Protein AF-A0A9R1KGF8-F1 (afdb_monomer_lite)

Radius of gyration: 25.56 Å; chains: 1; bounding box: 82×41×77 Å

pLDDT: mean 75.05, std 18.61, range [30.8, 96.0]

Sequence (287 aa):
MYGGWLAGCSNLFLKFSSLHIRTTLLCRLAGPAAFRPRVNATSVYSSLVENGRPVLQGLLAVDIIAKEVLGWVQLMPIYAAELVEYVRTFLERTHERCRASYMEAVLEKQSYILLSRSDVESLMCLDPANASLQNSFGQLDNDIPDAGIEVEIELSDLLLDMCPIKQENLIHDDQKLILLASLSDSLEYLADSVERLGESFISPSTISENKSDIHQSHHTRTTSAIPKSLASLANEYRRLATDCVRVLRLEMQLETIYHMQEMTKREYVEDQDAEDPDDFIISLTTQ

Secondary structure (DSSP, 8-state):
--HHHHHHHHHHHHHHHHHHHHHHHHHHHSSGGGGSBSS-TTSPP-SSGGGT---BHHHHHHHHHHHHHHHHHHH-GGGHHHHHHHHHHHHHHHHHHHHHHHHHHHTT-HHHHHHT-HHHHHHHHHSHHHHHHH-SSS------HHHHHHHHHHHHHHHHTT-PPPGGGS---HHHHHHHHHHHHHHHHHHHHHHHHHHHHH-------------------STTHHHHHHHHHHHHHHHHHHHHHHHHHHHHHHHHHHHHHHHHTS-----TT--S--HHHHHHH--

Structure (mmCIF, N/CA/C/O backbone):
data_AF-A0A9R1KGF8-F1
#
_entry.id   AF-A0A9R1KGF8-F1
#
loop_
_atom_site.group_PDB
_atom_site.id
_atom_site.type_symbol
_atom_site.label_atom_id
_atom_site.label_alt_id
_atom_site.label_comp_id
_atom_site.label_asym_id
_atom_site.label_entity_id
_atom_site.label_seq_id
_atom_site.pdbx_PDB_ins_code
_atom_site.Cartn_x
_atom_site.Cartn_y
_atom_site.Cartn_z
_atom_site.occupancy
_atom_site.B_iso_or_equiv
_atom_site.auth_seq_id
_atom_site.auth_comp_id
_atom_site.auth_asym_id
_atom_site.auth_atom_id
_atom_site.pdbx_PDB_model_num
ATOM 1 N N . MET A 1 1 ? 27.277 15.230 -46.176 1.00 40.81 1 MET A N 1
ATOM 2 C CA . MET A 1 1 ? 26.247 16.175 -45.679 1.00 40.81 1 MET A CA 1
ATOM 3 C C . MET A 1 1 ? 24.922 15.526 -45.238 1.00 40.81 1 MET A C 1
ATOM 5 O O . MET A 1 1 ? 24.080 16.250 -44.735 1.00 40.81 1 MET A O 1
ATOM 9 N N . TYR A 1 2 ? 24.739 14.196 -45.312 1.00 35.22 2 TYR A N 1
ATOM 10 C CA . TYR A 1 2 ? 23.487 13.527 -44.894 1.00 35.22 2 TYR A CA 1
ATOM 11 C C . TYR A 1 2 ? 23.481 12.955 -43.456 1.00 35.22 2 TYR A C 1
ATOM 13 O O . TYR A 1 2 ? 22.416 12.681 -42.916 1.00 35.22 2 TYR A O 1
ATOM 21 N N . GLY A 1 3 ? 24.639 12.829 -42.791 1.00 34.88 3 GLY A N 1
ATOM 22 C CA . GLY A 1 3 ? 24.724 12.268 -41.429 1.00 34.88 3 GLY A CA 1
ATOM 23 C C . GLY A 1 3 ? 24.217 13.186 -40.305 1.00 34.88 3 GLY A C 1
ATOM 24 O O . GLY A 1 3 ? 23.760 12.700 -39.278 1.00 34.88 3 GLY A O 1
ATOM 25 N N . GLY A 1 4 ? 24.238 14.511 -40.505 1.00 40.31 4 GLY A N 1
ATOM 26 C CA . GLY A 1 4 ? 23.763 15.479 -39.503 1.00 40.31 4 GLY A CA 1
ATOM 27 C C . GLY A 1 4 ? 22.237 15.598 -39.423 1.00 40.31 4 GLY A C 1
ATOM 28 O O . GLY A 1 4 ? 21.698 15.898 -38.363 1.00 40.31 4 GLY A O 1
ATOM 29 N N . TRP A 1 5 ? 21.532 15.310 -40.521 1.00 37.38 5 TRP A N 1
ATOM 30 C CA . TRP A 1 5 ? 20.069 15.379 -40.581 1.00 37.38 5 TRP A CA 1
ATOM 31 C C . TRP A 1 5 ? 19.401 14.161 -39.937 1.00 37.38 5 TRP A C 1
ATOM 33 O O . TRP A 1 5 ? 18.441 14.326 -39.195 1.00 37.38 5 TRP A O 1
ATOM 43 N N . LEU A 1 6 ? 19.958 12.958 -40.117 1.00 45.50 6 LEU A N 1
ATOM 44 C CA . LEU A 1 6 ? 19.492 11.748 -39.426 1.00 45.50 6 LEU A CA 1
ATOM 45 C C . LEU A 1 6 ? 19.685 11.847 -37.905 1.00 45.50 6 LEU A C 1
ATOM 47 O O . LEU A 1 6 ? 18.752 11.575 -37.158 1.00 45.50 6 LEU A O 1
ATOM 51 N N . ALA A 1 7 ? 20.840 12.334 -37.440 1.00 49.38 7 ALA A N 1
ATOM 52 C CA . ALA A 1 7 ? 21.074 12.577 -36.013 1.00 49.38 7 ALA A CA 1
ATOM 53 C C . ALA A 1 7 ? 20.162 13.683 -35.437 1.00 49.38 7 ALA A C 1
ATOM 55 O O . ALA A 1 7 ? 19.737 13.604 -34.283 1.00 49.38 7 ALA A O 1
ATOM 56 N N . GLY A 1 8 ? 19.833 14.701 -36.242 1.00 47.44 8 GLY A N 1
ATOM 57 C CA . GLY A 1 8 ? 18.874 15.751 -35.890 1.00 47.44 8 GLY A CA 1
ATOM 58 C C . GLY A 1 8 ? 17.437 15.234 -35.775 1.00 47.44 8 GLY A C 1
ATOM 59 O O . GLY A 1 8 ? 16.756 15.555 -34.805 1.00 47.44 8 GLY A O 1
ATOM 60 N N . CYS A 1 9 ? 16.998 14.383 -36.705 1.00 47.50 9 CYS A N 1
ATOM 61 C CA . CYS A 1 9 ? 15.677 13.751 -36.681 1.00 47.50 9 CYS A CA 1
ATOM 62 C C . CYS A 1 9 ? 15.528 12.749 -35.528 1.00 47.50 9 CYS A C 1
ATOM 64 O O . CYS A 1 9 ? 14.492 12.758 -34.867 1.00 47.50 9 CYS A O 1
ATOM 66 N N . SER A 1 10 ? 16.561 11.961 -35.214 1.00 54.38 10 SER A N 1
ATOM 67 C CA . SER A 1 10 ? 16.562 11.074 -34.041 1.00 54.38 10 SER A CA 1
ATOM 68 C C . SER A 1 10 ? 16.478 11.857 -32.729 1.00 54.38 10 SER A C 1
ATOM 70 O O . SER A 1 10 ? 15.697 11.502 -31.851 1.00 54.38 10 SER A O 1
ATOM 72 N N . ASN A 1 11 ? 17.203 12.976 -32.612 1.00 55.09 11 ASN A N 1
ATOM 73 C CA . ASN A 1 11 ? 17.111 13.872 -31.453 1.00 55.09 11 ASN A CA 1
ATOM 74 C C . ASN A 1 11 ? 15.743 14.557 -31.329 1.00 55.09 11 ASN A C 1
ATOM 76 O O . ASN A 1 11 ? 15.258 14.774 -30.218 1.00 55.09 11 ASN A O 1
ATOM 80 N N . LEU A 1 12 ? 15.117 14.918 -32.453 1.00 50.28 12 LEU A N 1
ATOM 81 C CA . LEU A 1 12 ? 13.784 15.515 -32.461 1.00 50.28 12 LEU A CA 1
ATOM 82 C C . LEU A 1 12 ? 12.714 14.485 -32.081 1.00 50.28 12 LEU A C 1
ATOM 84 O O . LEU A 1 12 ? 11.818 14.818 -31.315 1.00 50.28 12 LEU A O 1
ATOM 88 N N . PHE A 1 13 ? 12.848 13.240 -32.551 1.00 59.72 13 PHE A N 1
ATOM 89 C CA . PHE A 1 13 ? 11.968 12.124 -32.205 1.00 59.72 13 PHE A CA 1
ATOM 90 C C . PHE A 1 13 ? 12.101 11.740 -30.728 1.00 59.72 13 PHE A C 1
ATOM 92 O O . PHE A 1 13 ? 11.097 11.666 -30.036 1.00 59.72 13 PHE A O 1
ATOM 99 N N . LEU A 1 14 ? 13.319 11.619 -30.192 1.00 59.44 14 LEU A N 1
ATOM 100 C CA . LEU A 1 14 ? 13.550 11.390 -28.758 1.00 59.44 14 LEU A CA 1
ATOM 101 C C . LEU A 1 14 ? 13.018 12.533 -27.885 1.00 59.44 14 LEU A C 1
ATOM 103 O O . LEU A 1 14 ? 12.434 12.269 -26.838 1.00 59.44 14 LEU A O 1
ATOM 107 N N . LYS A 1 15 ? 13.145 13.798 -28.309 1.00 55.62 15 LYS A N 1
ATOM 108 C CA . LYS A 1 15 ? 12.557 14.943 -27.588 1.00 55.62 15 LYS A CA 1
ATOM 109 C C . LYS A 1 15 ? 11.032 14.980 -27.671 1.00 55.62 15 LYS A C 1
ATOM 111 O O . LYS A 1 15 ? 10.398 15.272 -26.661 1.00 55.62 15 LYS A O 1
ATOM 116 N N . PHE A 1 16 ? 10.442 14.676 -28.828 1.00 52.53 16 PHE A N 1
ATOM 117 C CA . PHE A 1 16 ? 8.986 14.602 -28.990 1.00 52.53 16 PHE A CA 1
ATOM 118 C C . PHE A 1 16 ? 8.391 13.427 -28.220 1.00 52.53 16 PHE A C 1
ATOM 120 O O . PHE A 1 16 ? 7.397 13.612 -27.527 1.00 52.53 16 PHE A O 1
ATOM 127 N N . SER A 1 17 ? 9.029 12.260 -28.263 1.00 57.91 17 SER A N 1
ATOM 128 C CA . SER A 1 17 ? 8.650 11.093 -27.471 1.00 57.91 17 SER A CA 1
ATOM 129 C C . SER A 1 17 ? 8.849 11.364 -25.982 1.00 57.91 17 SER A C 1
ATOM 131 O O . SER A 1 17 ? 7.921 11.164 -25.217 1.00 57.91 17 SER A O 1
ATOM 133 N N . SER A 1 18 ? 9.976 11.937 -25.548 1.00 54.84 18 SER A N 1
ATOM 134 C CA . SER A 1 18 ? 10.199 12.335 -24.146 1.00 54.84 18 SER A CA 1
ATOM 135 C C . SER A 1 18 ? 9.142 13.321 -23.643 1.00 54.84 18 SER A C 1
ATOM 137 O O . SER A 1 18 ? 8.643 13.172 -22.529 1.00 54.84 18 SER A O 1
ATOM 139 N N . LEU A 1 19 ? 8.760 14.308 -24.458 1.00 46.72 19 LEU A N 1
ATOM 140 C CA . LEU A 1 19 ? 7.709 15.264 -24.119 1.00 46.72 19 LEU A CA 1
ATOM 141 C C . LEU A 1 19 ? 6.331 14.593 -24.104 1.00 46.72 19 LEU A C 1
ATOM 143 O O . LEU A 1 19 ? 5.606 14.756 -23.136 1.00 46.72 19 LEU A O 1
ATOM 147 N N . HIS A 1 20 ? 5.990 13.783 -25.106 1.00 54.31 20 HIS A N 1
ATOM 148 C CA . HIS A 1 20 ? 4.706 13.082 -25.188 1.00 54.31 20 HIS A CA 1
ATOM 149 C C . HIS A 1 20 ? 4.530 12.054 -24.063 1.00 54.31 20 HIS A C 1
ATOM 151 O O . HIS A 1 20 ? 3.465 11.984 -23.455 1.00 54.31 20 HIS A O 1
ATOM 157 N N . ILE A 1 21 ? 5.587 11.321 -23.721 1.00 56.88 21 ILE A N 1
ATOM 158 C CA . ILE A 1 21 ? 5.643 10.386 -22.595 1.00 56.88 21 ILE A CA 1
ATOM 159 C C . ILE A 1 21 ? 5.504 11.177 -21.287 1.00 56.88 21 ILE A C 1
ATOM 161 O O . ILE A 1 21 ? 4.604 10.887 -20.508 1.00 56.88 21 ILE A O 1
ATOM 165 N N . ARG A 1 22 ? 6.273 12.257 -21.072 1.00 56.53 22 ARG A N 1
ATOM 166 C CA . ARG A 1 22 ? 6.141 13.117 -19.874 1.00 56.53 22 ARG A CA 1
ATOM 167 C C . ARG A 1 22 ? 4.747 13.732 -19.735 1.00 56.53 22 ARG A C 1
ATOM 169 O O . ARG A 1 22 ? 4.216 13.735 -18.629 1.00 56.53 22 ARG A O 1
ATOM 176 N N . THR A 1 23 ? 4.145 14.232 -20.811 1.00 48.69 23 THR A N 1
ATOM 177 C CA . THR A 1 23 ? 2.822 14.875 -20.787 1.00 48.69 23 THR A CA 1
ATOM 178 C C . THR A 1 23 ? 1.706 13.852 -20.582 1.00 48.69 23 THR A C 1
ATOM 180 O O . THR A 1 23 ? 0.826 14.072 -19.757 1.00 48.69 23 THR A O 1
ATOM 183 N N . THR A 1 24 ? 1.772 12.692 -21.238 1.00 53.03 24 THR A N 1
ATOM 184 C CA . THR A 1 24 ? 0.757 11.633 -21.099 1.00 53.03 24 THR A CA 1
ATOM 185 C C . THR A 1 24 ? 0.832 10.951 -19.726 1.00 53.03 24 THR A C 1
ATOM 187 O O . THR A 1 24 ? -0.205 10.687 -19.119 1.00 53.03 24 THR A O 1
ATOM 190 N N . LEU A 1 25 ? 2.035 10.745 -19.175 1.00 53.06 25 LEU A N 1
ATOM 191 C CA . LEU A 1 25 ? 2.240 10.175 -17.835 1.00 53.06 25 LEU A CA 1
ATOM 192 C C . LEU A 1 25 ? 1.907 11.118 -16.690 1.00 53.06 25 LEU A C 1
ATOM 194 O O . LEU A 1 25 ? 1.296 10.698 -15.706 1.00 53.06 25 LEU A O 1
ATOM 198 N N . LEU A 1 26 ? 2.295 12.391 -16.791 1.00 52.97 26 LEU A N 1
ATOM 199 C CA . LEU A 1 26 ? 1.934 13.366 -15.770 1.00 52.97 26 LEU A CA 1
ATOM 200 C C . LEU A 1 26 ? 0.415 13.557 -15.736 1.00 52.97 26 LEU A C 1
ATOM 202 O O . LEU A 1 26 ? -0.128 13.611 -14.640 1.00 52.97 26 LEU A O 1
ATOM 206 N N . CYS A 1 27 ? -0.274 13.552 -16.883 1.00 49.75 27 CYS A N 1
ATOM 207 C CA . CYS A 1 27 ? -1.734 13.656 -16.937 1.00 49.75 27 CYS A CA 1
ATOM 208 C C . CYS A 1 27 ? -2.468 12.411 -16.408 1.00 49.75 27 CYS A C 1
ATOM 210 O O . CYS A 1 27 ? -3.523 12.566 -15.798 1.00 49.75 27 CYS A O 1
ATOM 212 N N . ARG A 1 28 ? -1.928 11.192 -16.580 1.00 51.84 28 ARG A N 1
ATOM 213 C CA . ARG A 1 28 ? -2.573 9.956 -16.081 1.00 51.84 28 ARG A CA 1
ATOM 214 C C . ARG A 1 28 ? -2.443 9.733 -14.576 1.00 51.84 28 ARG A C 1
ATOM 216 O O . ARG A 1 28 ? -3.267 9.024 -14.021 1.00 51.84 28 ARG A O 1
ATOM 223 N N . LEU A 1 29 ? -1.436 10.329 -13.939 1.00 55.31 29 LEU A N 1
ATOM 224 C CA . LEU A 1 29 ? -1.169 10.231 -12.497 1.00 55.31 29 LEU A CA 1
ATOM 225 C C . LEU A 1 29 ? -1.557 11.499 -11.709 1.00 55.31 29 LEU A C 1
ATOM 227 O O . LEU A 1 29 ? -1.469 11.493 -10.488 1.00 55.31 29 LEU A O 1
ATOM 231 N N . ALA A 1 30 ? -1.916 12.602 -12.377 1.00 57.91 30 ALA A N 1
ATOM 232 C CA . ALA A 1 30 ? -2.235 13.878 -11.718 1.00 57.91 30 ALA A CA 1
ATOM 233 C C . ALA A 1 30 ? -3.692 13.996 -11.243 1.00 57.91 30 ALA A C 1
ATOM 235 O O . ALA A 1 30 ? -4.013 14.929 -10.514 1.00 57.91 30 ALA A O 1
ATOM 236 N N . GLY A 1 31 ? -4.579 13.100 -11.680 1.00 62.56 31 GLY A N 1
ATOM 237 C CA . GLY A 1 31 ? -5.993 13.136 -11.313 1.00 62.56 31 GLY A CA 1
ATOM 238 C C . GLY A 1 31 ? -6.350 12.111 -10.231 1.00 62.56 31 GLY A C 1
ATOM 239 O O . GLY A 1 31 ? -5.748 11.037 -10.211 1.00 62.56 31 GLY A O 1
ATOM 240 N N . PRO A 1 32 ? -7.406 12.351 -9.429 1.00 65.50 32 PRO A N 1
ATOM 241 C CA . PRO A 1 32 ? -7.946 11.365 -8.481 1.00 65.50 32 PRO A CA 1
ATOM 242 C C . PRO A 1 32 ? -8.317 10.029 -9.146 1.00 65.50 32 PRO A C 1
ATOM 244 O O . PRO A 1 32 ? -8.300 8.976 -8.522 1.00 65.50 32 PRO A O 1
ATOM 247 N N . ALA A 1 33 ? -8.620 10.056 -10.449 1.00 70.94 33 ALA A N 1
ATOM 248 C CA . ALA A 1 33 ? -8.910 8.867 -11.246 1.00 70.94 33 ALA A CA 1
ATOM 249 C C . ALA A 1 33 ? -7.734 7.874 -11.330 1.00 70.94 33 ALA A C 1
ATOM 251 O O . ALA A 1 33 ? -7.966 6.685 -11.523 1.00 70.94 33 ALA A O 1
ATOM 252 N N . ALA A 1 34 ? -6.490 8.338 -11.162 1.00 73.62 34 ALA A N 1
ATOM 253 C CA . ALA A 1 34 ? -5.301 7.484 -11.159 1.00 73.62 34 ALA A CA 1
ATOM 254 C C . ALA A 1 34 ? -5.286 6.503 -9.977 1.00 73.62 34 ALA A C 1
ATOM 256 O O . ALA A 1 34 ? -4.762 5.396 -10.096 1.00 73.62 34 ALA A O 1
ATOM 257 N N . PHE A 1 35 ? -5.891 6.926 -8.867 1.00 76.62 35 PHE A N 1
ATOM 258 C CA . PHE A 1 35 ? -5.985 6.207 -7.601 1.00 76.62 35 PHE A CA 1
ATOM 259 C C . PHE A 1 35 ? -7.330 5.489 -7.443 1.00 76.62 35 PHE A C 1
ATOM 261 O O . PHE A 1 35 ? -7.725 5.124 -6.341 1.00 76.62 35 PHE A O 1
ATOM 268 N N . ARG A 1 36 ? -8.033 5.243 -8.554 1.00 79.25 36 ARG A N 1
ATOM 269 C CA . ARG A 1 36 ? -9.196 4.356 -8.562 1.00 79.25 36 ARG A CA 1
ATOM 270 C C . ARG A 1 36 ? -8.759 2.918 -8.848 1.00 79.25 36 ARG A C 1
ATOM 272 O O . ARG A 1 36 ? -8.014 2.704 -9.816 1.00 79.25 36 ARG A O 1
ATOM 279 N N . PRO A 1 37 ? -9.228 1.936 -8.063 1.00 74.25 37 PRO A N 1
ATOM 280 C CA . PRO A 1 37 ? -8.978 0.529 -8.348 1.00 74.25 37 PRO A CA 1
ATOM 281 C C . PRO A 1 37 ? -9.587 0.138 -9.695 1.00 74.25 37 PRO A C 1
ATOM 283 O O . PRO A 1 37 ? -10.630 0.657 -10.105 1.00 74.25 37 PRO A O 1
ATOM 286 N N . ARG A 1 38 ? -8.931 -0.771 -10.419 1.00 67.94 38 ARG A N 1
ATOM 287 C CA . ARG A 1 38 ? -9.458 -1.291 -11.692 1.00 67.94 38 ARG A CA 1
ATOM 288 C C . ARG A 1 38 ? -10.700 -2.167 -11.497 1.00 67.94 38 ARG A C 1
ATOM 290 O O . ARG A 1 38 ? -11.525 -2.246 -12.405 1.00 67.94 38 ARG A O 1
ATOM 297 N N . VAL A 1 39 ? -10.799 -2.834 -10.353 1.00 67.69 39 VAL A N 1
ATOM 298 C CA . VAL A 1 39 ? -11.843 -3.812 -10.039 1.00 67.69 39 VAL A CA 1
ATOM 299 C C . VAL A 1 39 ? -12.659 -3.306 -8.852 1.00 67.69 39 VAL A C 1
ATOM 301 O O . VAL A 1 39 ? -12.122 -2.629 -7.978 1.00 67.69 39 VAL A O 1
ATOM 304 N N . ASN A 1 40 ? -13.962 -3.590 -8.845 1.00 61.31 40 ASN A N 1
ATOM 305 C CA . ASN A 1 40 ? -14.843 -3.208 -7.743 1.00 61.31 40 ASN A CA 1
ATOM 306 C C . ASN A 1 40 ? -14.462 -3.965 -6.464 1.00 61.31 40 ASN A C 1
ATOM 308 O O . ASN A 1 40 ? -14.152 -5.150 -6.532 1.00 61.31 40 ASN A O 1
ATOM 312 N N . ALA A 1 41 ? -14.591 -3.313 -5.305 1.00 59.31 41 ALA A N 1
ATOM 313 C CA . ALA A 1 41 ? -14.278 -3.889 -3.990 1.00 59.31 41 ALA A CA 1
ATOM 314 C C . ALA A 1 41 ? -15.027 -5.205 -3.668 1.00 59.31 41 ALA A C 1
ATOM 316 O O . ALA A 1 41 ? -14.617 -5.948 -2.789 1.00 59.31 41 ALA A O 1
ATOM 317 N N . THR A 1 42 ? -16.104 -5.519 -4.395 1.00 61.56 42 THR A N 1
ATOM 318 C CA . THR A 1 42 ? -16.916 -6.737 -4.241 1.00 61.56 42 THR A CA 1
ATOM 319 C C . THR A 1 42 ? -16.463 -7.929 -5.095 1.00 61.56 42 THR A C 1
ATOM 321 O O . THR A 1 42 ? -17.094 -8.985 -5.051 1.00 61.56 42 THR A O 1
ATOM 324 N N . SER A 1 43 ? -15.404 -7.800 -5.901 1.00 66.50 43 SER A N 1
ATOM 325 C CA . SER A 1 43 ? -14.867 -8.926 -6.678 1.00 66.50 43 SER A CA 1
ATOM 326 C C . SER A 1 43 ? -14.015 -9.866 -5.827 1.00 66.50 43 SER A C 1
ATOM 328 O O . SER A 1 43 ? -13.288 -9.410 -4.949 1.00 66.50 43 SER A O 1
ATOM 330 N N . VAL A 1 44 ? -14.016 -11.162 -6.155 1.00 73.31 44 VAL A N 1
ATOM 331 C CA . VAL A 1 44 ? -13.122 -12.147 -5.525 1.00 73.31 44 VAL A CA 1
ATOM 332 C C . VAL A 1 44 ? -11.663 -11.753 -5.759 1.00 73.31 44 VAL A C 1
ATOM 334 O O . VAL A 1 44 ? -11.244 -11.571 -6.903 1.00 73.31 44 VAL A O 1
ATOM 337 N N . TYR A 1 45 ? -10.900 -11.633 -4.672 1.00 75.38 45 TYR A N 1
ATOM 338 C CA . TYR A 1 45 ? -9.476 -11.323 -4.732 1.00 75.38 45 TYR A CA 1
ATOM 339 C C . TYR A 1 45 ? -8.700 -12.395 -5.508 1.00 75.38 45 TYR A C 1
ATOM 341 O O . TYR A 1 45 ? -8.921 -13.596 -5.347 1.00 75.38 45 TYR A O 1
ATOM 349 N N . SER A 1 46 ? -7.739 -11.949 -6.315 1.00 75.88 46 SER A N 1
ATOM 350 C CA . SER A 1 46 ? -6.769 -12.802 -6.994 1.00 75.88 46 SER A CA 1
ATOM 351 C C . SER A 1 46 ? -5.408 -12.113 -7.014 1.00 75.88 46 SER A C 1
ATOM 353 O O . SER A 1 46 ? -5.321 -10.921 -7.297 1.00 75.88 46 SER A O 1
ATOM 355 N N . SER A 1 47 ? -4.335 -12.879 -6.806 1.00 71.31 47 SER A N 1
ATOM 356 C CA . SER A 1 47 ? -2.952 -12.380 -6.834 1.00 71.31 47 SER A CA 1
ATOM 357 C C . SER A 1 47 ? -2.489 -11.932 -8.227 1.00 71.31 47 SER A C 1
ATOM 359 O O . SER A 1 47 ? -1.587 -11.104 -8.360 1.00 71.31 47 SER A O 1
ATOM 361 N N . LEU A 1 48 ? -3.114 -12.447 -9.292 1.00 74.50 48 LEU A N 1
ATOM 362 C CA . LEU A 1 48 ? -2.821 -12.056 -10.671 1.00 74.50 48 LEU A CA 1
ATOM 363 C C . LEU A 1 48 ? -3.697 -10.881 -11.120 1.00 74.50 48 LEU A C 1
ATOM 365 O O . LEU A 1 48 ? -4.924 -10.918 -10.995 1.00 74.50 48 LEU A O 1
ATOM 369 N N . VAL A 1 49 ? -3.066 -9.874 -11.736 1.00 77.62 49 VAL A N 1
ATOM 370 C CA . VAL A 1 49 ? -3.732 -8.664 -12.264 1.00 77.62 49 VAL A CA 1
ATOM 371 C C . VAL A 1 49 ? -4.780 -8.984 -13.330 1.00 77.62 49 VAL A C 1
ATOM 373 O O . VAL A 1 49 ? -5.800 -8.302 -13.424 1.00 77.62 49 VAL A O 1
ATOM 376 N N . GLU A 1 50 ? -4.557 -10.024 -14.132 1.00 72.44 50 GLU A N 1
ATOM 377 C CA . GLU A 1 50 ? -5.497 -10.468 -15.171 1.00 72.44 50 GLU A CA 1
ATOM 378 C C . GLU A 1 50 ? -6.799 -11.028 -14.585 1.00 72.4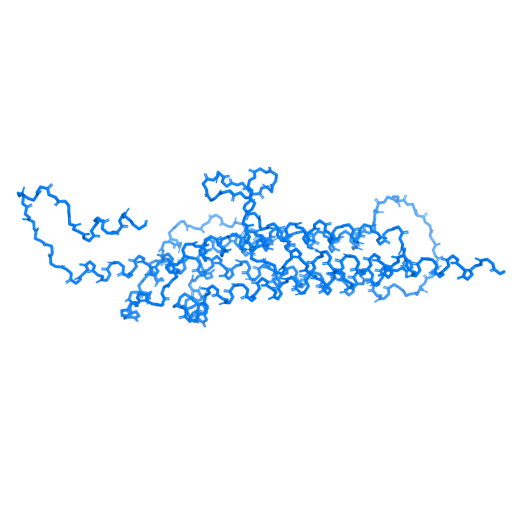4 50 GLU A C 1
ATOM 380 O O . GLU A 1 50 ? -7.854 -10.905 -15.203 1.00 72.44 50 GLU A O 1
ATOM 385 N N . ASN A 1 51 ? -6.727 -11.560 -13.364 1.00 67.69 51 ASN A N 1
ATOM 386 C CA . ASN A 1 51 ? -7.792 -12.322 -12.721 1.00 67.69 51 ASN A CA 1
ATOM 387 C C . ASN A 1 51 ? -8.508 -11.546 -11.605 1.00 67.69 51 ASN A C 1
ATOM 389 O O . ASN A 1 51 ? -9.307 -12.133 -10.886 1.00 67.69 51 ASN A O 1
ATOM 393 N N . GLY A 1 52 ? -8.237 -10.245 -11.453 1.00 70.12 52 GLY A N 1
ATOM 394 C CA . GLY A 1 52 ? -9.007 -9.390 -10.546 1.00 70.12 52 GLY A CA 1
ATOM 395 C C . GLY A 1 52 ? -8.235 -8.720 -9.409 1.00 70.12 52 GLY A C 1
ATOM 396 O O . GLY A 1 52 ? -8.880 -8.163 -8.527 1.00 70.12 52 GLY A O 1
ATOM 397 N N . ARG A 1 53 ? -6.891 -8.718 -9.409 1.00 79.06 53 ARG A N 1
ATOM 398 C CA . ARG A 1 53 ? -6.125 -7.949 -8.406 1.00 79.06 53 ARG A CA 1
ATOM 399 C C . ARG A 1 53 ? -6.537 -6.462 -8.431 1.00 79.06 53 ARG A C 1
ATOM 401 O O . ARG A 1 53 ? -6.520 -5.875 -9.524 1.00 79.06 53 ARG A O 1
ATOM 408 N N . PRO A 1 54 ? -6.859 -5.822 -7.289 1.00 81.25 54 PRO A N 1
ATOM 409 C CA . PRO A 1 54 ? -7.354 -4.442 -7.230 1.00 81.25 54 PRO A CA 1
ATOM 410 C C . PRO A 1 54 ? -6.227 -3.404 -7.391 1.00 81.25 54 PRO A C 1
ATOM 412 O O . PRO A 1 54 ? -6.030 -2.515 -6.570 1.00 81.25 54 PRO A O 1
ATOM 415 N N . VAL A 1 55 ? -5.479 -3.489 -8.494 1.00 86.31 55 VAL A N 1
ATOM 416 C CA . VAL A 1 55 ? -4.390 -2.555 -8.800 1.00 86.31 55 VAL A CA 1
ATOM 417 C C . VAL A 1 55 ? -4.953 -1.220 -9.297 1.00 86.31 55 VAL A C 1
ATOM 419 O O . VAL A 1 55 ? -5.876 -1.166 -10.120 1.00 86.31 55 VAL A O 1
ATOM 422 N N . LEU A 1 56 ? -4.360 -0.130 -8.820 1.00 89.19 56 LEU A N 1
ATOM 423 C CA . LEU A 1 56 ? -4.654 1.239 -9.210 1.00 89.19 56 LEU A CA 1
ATOM 424 C C . LEU A 1 56 ? -4.318 1.465 -10.685 1.00 89.19 56 LEU A C 1
ATOM 426 O O . LEU A 1 56 ? -3.227 1.133 -11.162 1.00 89.19 56 LEU A O 1
ATOM 430 N N . GLN A 1 57 ? -5.243 2.090 -11.415 1.00 85.62 57 GLN A N 1
ATOM 431 C CA . GLN A 1 57 ? -5.090 2.316 -12.857 1.00 85.62 57 GLN A CA 1
ATOM 432 C C . GLN A 1 57 ? -3.828 3.122 -13.199 1.00 85.62 57 GLN A C 1
ATOM 434 O O . GLN A 1 57 ? -3.168 2.848 -14.206 1.00 85.62 57 GLN A O 1
ATOM 439 N N . GLY A 1 58 ? -3.473 4.093 -12.354 1.00 85.38 58 GLY A N 1
ATOM 440 C CA . GLY A 1 58 ? -2.260 4.890 -12.506 1.00 85.38 58 GLY A CA 1
ATOM 441 C C . GLY A 1 58 ? -0.988 4.047 -12.414 1.00 85.38 58 GLY A C 1
ATOM 442 O O . GLY A 1 58 ? -0.114 4.174 -13.270 1.00 85.38 58 GLY A O 1
ATOM 443 N N . LEU A 1 59 ? -0.905 3.151 -11.427 1.00 89.25 59 LEU A N 1
ATOM 444 C CA . LEU A 1 59 ? 0.280 2.321 -11.181 1.00 89.25 59 LEU A CA 1
ATOM 445 C C . LEU A 1 59 ? 0.419 1.202 -12.220 1.00 89.25 59 LEU A C 1
ATOM 447 O O . LEU A 1 59 ? 1.529 0.885 -12.642 1.00 89.25 59 LEU A O 1
ATOM 451 N N . LEU A 1 60 ? -0.694 0.676 -12.735 1.00 86.88 60 LEU A N 1
ATOM 452 C CA . LEU A 1 60 ? -0.652 -0.241 -13.875 1.00 86.88 60 LEU A CA 1
ATOM 453 C C . LEU A 1 60 ? -0.126 0.453 -15.143 1.00 86.88 60 LEU A C 1
ATOM 455 O O . LEU A 1 60 ? 0.672 -0.115 -15.886 1.00 86.88 60 LEU A O 1
ATOM 459 N N . ALA A 1 61 ? -0.543 1.697 -15.394 1.00 85.12 61 ALA A N 1
ATOM 460 C CA . ALA A 1 61 ? -0.026 2.470 -16.520 1.00 85.12 61 ALA A CA 1
ATOM 461 C C . ALA A 1 61 ? 1.470 2.796 -16.363 1.00 85.12 61 ALA A C 1
ATOM 463 O O . ALA A 1 61 ? 2.201 2.750 -17.351 1.00 85.12 61 ALA A O 1
ATOM 464 N N . VAL A 1 62 ? 1.925 3.092 -15.139 1.00 88.44 62 VAL A N 1
ATOM 465 C CA . VAL A 1 62 ? 3.352 3.268 -14.806 1.00 88.44 62 VAL A CA 1
ATOM 466 C C . VAL A 1 62 ? 4.145 2.026 -15.203 1.00 88.44 62 VAL A C 1
ATOM 468 O O . VAL A 1 62 ? 5.142 2.154 -15.910 1.00 88.44 62 VAL A O 1
ATOM 471 N N . ASP A 1 63 ? 3.686 0.843 -14.792 1.00 88.88 63 ASP A N 1
ATOM 472 C CA . ASP A 1 63 ? 4.347 -0.431 -15.081 1.00 88.88 63 ASP A CA 1
ATOM 473 C C . ASP A 1 63 ? 4.482 -0.694 -16.589 1.00 88.88 63 ASP A C 1
ATOM 475 O O . ASP A 1 63 ? 5.571 -0.992 -17.084 1.00 88.88 63 ASP A O 1
ATOM 479 N N . ILE A 1 64 ? 3.389 -0.518 -17.340 1.00 86.50 64 ILE A N 1
ATOM 480 C CA . ILE A 1 64 ? 3.378 -0.704 -18.799 1.00 86.50 64 ILE A CA 1
ATOM 481 C C . ILE A 1 64 ? 4.406 0.213 -19.467 1.00 86.50 64 ILE A C 1
ATOM 483 O O . ILE A 1 64 ? 5.181 -0.237 -20.311 1.00 86.50 64 ILE A O 1
ATOM 487 N N . ILE A 1 65 ? 4.449 1.488 -19.075 1.00 84.81 65 ILE A N 1
ATOM 488 C CA . ILE A 1 65 ? 5.334 2.457 -19.723 1.00 84.81 65 ILE A CA 1
ATOM 489 C C . ILE A 1 65 ? 6.792 2.244 -19.306 1.00 84.81 65 ILE A C 1
ATOM 491 O O . ILE A 1 65 ? 7.687 2.357 -20.142 1.00 84.81 65 ILE A O 1
ATOM 495 N N . ALA A 1 66 ? 7.053 1.880 -18.048 1.00 87.44 66 ALA A N 1
ATOM 496 C CA . ALA A 1 66 ? 8.396 1.512 -17.607 1.00 87.44 66 ALA A CA 1
ATOM 497 C C . ALA A 1 66 ? 8.940 0.331 -18.428 1.00 87.44 66 ALA A C 1
ATOM 499 O O . ALA A 1 66 ? 10.061 0.404 -18.932 1.00 87.44 66 ALA A O 1
ATOM 500 N N . LYS A 1 67 ? 8.126 -0.712 -18.643 1.00 87.56 67 LYS A N 1
ATOM 501 C CA . LYS A 1 67 ? 8.467 -1.859 -19.504 1.00 87.56 67 LYS A CA 1
ATOM 502 C C . LYS A 1 67 ? 8.718 -1.451 -20.953 1.00 87.56 67 LYS A C 1
ATOM 504 O O . LYS A 1 67 ? 9.697 -1.898 -21.543 1.00 87.56 67 LYS A O 1
ATOM 509 N N . GLU A 1 68 ? 7.870 -0.596 -21.520 1.00 85.38 68 GLU A N 1
ATOM 510 C CA . GLU A 1 68 ? 8.007 -0.130 -22.904 1.00 85.38 68 GLU A CA 1
ATOM 511 C C . GLU A 1 68 ? 9.310 0.658 -23.116 1.00 85.38 68 GLU A C 1
ATOM 513 O O . GLU A 1 68 ? 10.096 0.331 -24.007 1.00 85.38 68 GLU A O 1
ATOM 518 N N . VAL A 1 69 ? 9.583 1.645 -22.254 1.00 83.50 69 VAL A N 1
ATOM 519 C CA . VAL A 1 69 ? 10.791 2.480 -22.342 1.00 83.50 69 VAL A CA 1
ATOM 520 C C . VAL A 1 69 ? 12.055 1.646 -22.123 1.00 83.50 69 VAL A C 1
ATOM 522 O O . VAL A 1 69 ? 13.055 1.850 -22.814 1.00 83.50 69 VAL A O 1
ATOM 525 N N . LEU A 1 70 ? 12.019 0.675 -21.206 1.00 81.69 70 LEU A N 1
ATOM 526 C CA . LEU A 1 70 ? 13.137 -0.247 -20.997 1.00 81.69 70 LEU A CA 1
ATOM 527 C C . LEU A 1 70 ? 13.318 -1.218 -22.172 1.00 81.69 70 LEU A C 1
ATOM 529 O O . LEU A 1 70 ? 14.455 -1.519 -22.527 1.00 81.69 70 LEU A O 1
ATOM 533 N N . GLY A 1 71 ? 12.247 -1.635 -22.851 1.00 81.75 71 GLY A N 1
ATOM 534 C CA . GLY A 1 71 ? 12.334 -2.415 -24.090 1.00 81.75 71 GLY A CA 1
ATOM 535 C C . GLY A 1 71 ? 13.097 -1.684 -25.202 1.00 81.75 71 GLY A C 1
ATOM 536 O O . GLY A 1 71 ? 13.828 -2.302 -25.980 1.00 81.75 71 GLY A O 1
ATOM 537 N N . TRP A 1 72 ? 13.021 -0.351 -25.243 1.00 81.81 72 TRP A N 1
ATOM 538 C CA . TRP A 1 72 ? 13.779 0.453 -26.205 1.00 81.81 72 TRP A CA 1
ATOM 539 C C . TRP A 1 72 ? 15.282 0.484 -25.943 1.00 81.81 72 TRP A C 1
ATOM 541 O O . TRP A 1 72 ? 16.041 0.768 -26.868 1.00 81.81 72 TRP A O 1
ATOM 551 N N . VAL A 1 73 ? 15.736 0.161 -24.730 1.00 79.25 73 VAL A N 1
ATOM 552 C CA . VAL A 1 73 ? 17.169 0.108 -24.400 1.00 79.25 73 VAL A CA 1
ATOM 553 C C . VAL A 1 73 ? 17.901 -0.891 -25.301 1.00 79.25 73 VAL A C 1
ATOM 555 O O . VAL A 1 73 ? 19.003 -0.601 -25.765 1.00 79.25 73 VAL A O 1
ATOM 558 N N . GLN A 1 74 ? 17.268 -2.027 -25.619 1.00 74.69 74 GLN A N 1
ATOM 559 C CA . GLN A 1 74 ? 17.823 -3.032 -26.534 1.00 74.69 74 GLN A CA 1
ATOM 560 C C . GLN A 1 74 ? 17.850 -2.548 -27.993 1.00 74.69 74 GLN A C 1
ATOM 562 O O . GLN A 1 74 ? 18.752 -2.903 -28.750 1.00 74.69 74 GLN A O 1
ATOM 567 N N . LEU A 1 75 ? 16.885 -1.712 -28.388 1.00 77.56 75 LEU A N 1
ATOM 568 C CA . LEU A 1 75 ? 16.765 -1.166 -29.745 1.00 77.56 75 LEU A CA 1
ATOM 569 C C . LEU A 1 75 ? 17.660 0.065 -29.971 1.00 77.56 75 LEU A C 1
ATOM 571 O O . LEU A 1 75 ? 18.018 0.372 -31.107 1.00 77.56 75 LEU A O 1
ATOM 575 N N . MET A 1 76 ? 18.017 0.780 -28.900 1.00 78.12 76 MET A N 1
ATOM 576 C CA . MET A 1 76 ? 18.754 2.046 -28.934 1.00 78.12 76 MET A CA 1
ATOM 577 C C . MET A 1 76 ? 19.894 2.079 -27.895 1.00 78.12 76 MET A C 1
ATOM 579 O O . MET A 1 76 ? 19.867 2.893 -26.967 1.00 78.12 76 MET A O 1
ATOM 583 N N . PRO A 1 77 ? 20.952 1.261 -28.061 1.00 75.69 77 PRO A N 1
ATOM 584 C CA . PRO A 1 77 ? 22.018 1.118 -27.065 1.00 75.69 77 PRO A CA 1
ATOM 585 C C . PRO A 1 77 ? 22.803 2.413 -26.791 1.00 75.69 77 PRO A C 1
ATOM 587 O O . PRO A 1 77 ? 23.333 2.591 -25.699 1.00 75.69 77 PRO A O 1
ATOM 590 N N . ILE A 1 78 ? 22.843 3.350 -27.747 1.00 78.44 78 ILE A N 1
ATOM 591 C CA . ILE A 1 78 ? 23.514 4.656 -27.591 1.00 78.44 78 ILE A CA 1
ATOM 592 C C . ILE A 1 78 ? 22.820 5.520 -26.522 1.00 78.44 78 ILE A C 1
ATOM 594 O O . ILE A 1 78 ? 23.483 6.277 -25.821 1.00 78.44 78 ILE A O 1
ATOM 598 N N . TYR A 1 79 ? 21.501 5.372 -26.366 1.00 78.19 79 TYR A N 1
ATOM 599 C CA . TYR A 1 79 ? 20.682 6.128 -25.411 1.00 78.19 79 TYR A CA 1
ATOM 600 C C . TYR A 1 79 ? 20.313 5.308 -24.168 1.00 78.19 79 TYR A C 1
ATOM 602 O O . TYR A 1 79 ? 19.564 5.784 -23.318 1.00 78.19 79 TYR A O 1
ATOM 610 N N . ALA A 1 80 ? 20.841 4.087 -24.039 1.00 79.88 80 ALA A N 1
ATOM 611 C CA . ALA A 1 80 ? 20.514 3.151 -22.965 1.00 79.88 80 ALA A CA 1
ATOM 612 C C . ALA A 1 80 ? 20.605 3.789 -21.573 1.00 79.88 80 ALA A C 1
ATOM 614 O O . ALA A 1 80 ? 19.673 3.688 -20.782 1.00 79.88 80 ALA A O 1
ATOM 615 N N . ALA A 1 81 ? 21.706 4.493 -21.295 1.00 81.56 81 ALA A N 1
ATOM 616 C CA . ALA A 1 81 ? 21.923 5.138 -20.003 1.00 81.56 81 ALA A CA 1
ATOM 617 C C . ALA A 1 81 ? 20.882 6.234 -19.708 1.00 81.56 81 ALA A C 1
ATOM 619 O O . ALA A 1 81 ? 20.380 6.314 -18.591 1.00 81.56 81 ALA A O 1
ATOM 620 N N . GLU A 1 82 ? 20.520 7.045 -20.706 1.00 82.50 82 GLU A N 1
ATOM 621 C CA . GLU A 1 82 ? 19.538 8.126 -20.553 1.00 82.50 82 GLU A CA 1
ATOM 622 C C . GLU A 1 82 ? 18.115 7.586 -20.3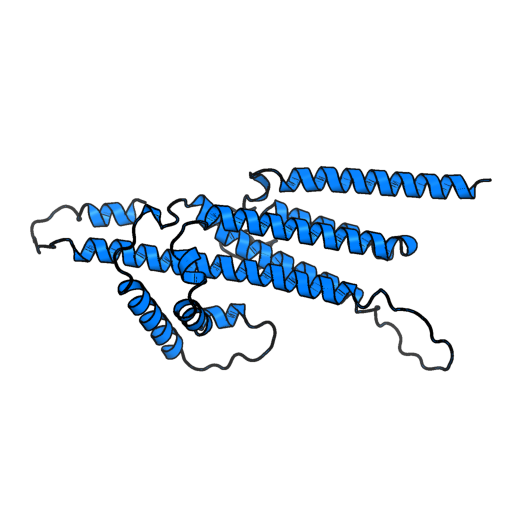61 1.00 82.50 82 GLU A C 1
ATOM 624 O O . GLU A 1 82 ? 17.366 8.097 -19.529 1.00 82.50 82 GLU A O 1
ATOM 629 N N . LEU A 1 83 ? 17.744 6.538 -21.104 1.00 81.81 83 LEU A N 1
ATOM 630 C CA . LEU A 1 83 ? 16.432 5.892 -20.999 1.00 81.81 83 LEU A CA 1
ATOM 631 C C . LEU A 1 83 ? 16.242 5.222 -19.638 1.00 81.81 83 LEU A C 1
ATOM 633 O O . LEU A 1 83 ? 15.183 5.336 -19.024 1.00 81.81 83 LEU A O 1
ATOM 637 N N . VAL A 1 84 ? 17.280 4.555 -19.148 1.00 83.50 84 VAL A N 1
ATOM 638 C CA . VAL A 1 84 ? 17.256 3.905 -17.841 1.00 83.50 84 VAL A CA 1
ATOM 639 C C . VAL A 1 84 ? 17.171 4.930 -16.710 1.00 83.50 84 VAL A C 1
ATOM 641 O O . VAL A 1 84 ? 16.350 4.771 -15.807 1.00 83.50 84 VAL A O 1
ATOM 644 N N . GLU A 1 85 ? 17.954 6.010 -16.776 1.00 84.94 85 GLU A N 1
ATOM 645 C CA . GLU A 1 85 ? 17.879 7.090 -15.786 1.00 84.94 85 GLU A CA 1
ATOM 646 C C . GLU A 1 85 ? 16.508 7.782 -15.813 1.00 84.94 85 GLU A C 1
ATOM 648 O O . GLU A 1 85 ? 15.938 8.093 -14.766 1.00 84.94 85 GLU A O 1
ATOM 653 N N . TYR A 1 86 ? 15.921 7.948 -17.003 1.00 84.19 86 TYR A N 1
ATOM 654 C CA . TYR A 1 86 ? 14.559 8.452 -17.145 1.00 84.19 86 TYR A CA 1
ATOM 655 C C . TYR A 1 86 ? 13.541 7.565 -16.420 1.00 84.19 86 TYR A C 1
ATOM 657 O O . TYR A 1 86 ? 12.725 8.086 -15.658 1.00 84.19 86 TYR A O 1
ATOM 665 N N . VAL A 1 87 ? 13.593 6.244 -16.631 1.00 86.19 87 VAL A N 1
ATOM 666 C CA . VAL A 1 87 ? 12.681 5.287 -15.979 1.00 86.19 87 VAL A CA 1
ATOM 667 C C . VAL A 1 87 ? 12.868 5.308 -14.469 1.00 86.19 87 VAL A C 1
ATOM 669 O O . VAL A 1 87 ? 11.878 5.370 -13.745 1.00 86.19 87 VAL A O 1
ATOM 672 N N . ARG A 1 88 ? 14.112 5.359 -13.987 1.00 87.31 88 ARG A N 1
ATOM 673 C CA . ARG A 1 88 ? 14.412 5.504 -12.560 1.00 87.31 88 ARG A CA 1
ATOM 674 C C . ARG A 1 88 ? 13.770 6.760 -11.968 1.00 87.31 88 ARG A C 1
ATOM 676 O O . ARG A 1 88 ? 12.956 6.650 -11.057 1.00 87.31 88 ARG A O 1
ATOM 683 N N . THR A 1 89 ? 14.076 7.943 -12.511 1.00 86.94 89 THR A N 1
ATOM 684 C CA . THR A 1 89 ? 13.511 9.212 -12.010 1.00 86.94 89 THR A CA 1
ATOM 685 C C . THR A 1 89 ? 11.981 9.217 -12.105 1.00 86.94 89 THR A C 1
ATOM 687 O O . THR A 1 89 ? 11.283 9.826 -11.293 1.00 86.94 89 THR A O 1
ATOM 690 N N . PHE A 1 90 ? 11.426 8.580 -13.136 1.00 86.19 90 PHE A N 1
ATOM 691 C CA . PHE A 1 90 ? 9.987 8.467 -13.310 1.00 86.19 90 PHE A CA 1
ATOM 692 C C . PHE A 1 90 ? 9.334 7.577 -12.233 1.00 86.19 90 PHE A C 1
ATOM 694 O O . PHE A 1 90 ? 8.306 7.960 -11.663 1.00 86.19 90 PHE A O 1
ATOM 701 N N . LEU A 1 91 ? 9.949 6.442 -11.900 1.00 90.69 91 LEU A N 1
ATOM 702 C CA . LEU A 1 91 ? 9.503 5.568 -10.817 1.00 90.69 91 LEU A CA 1
ATOM 703 C C . LEU A 1 91 ? 9.673 6.234 -9.442 1.00 90.69 91 LEU A C 1
ATOM 705 O O . LEU A 1 91 ? 8.755 6.147 -8.637 1.00 90.69 91 LEU A O 1
ATOM 709 N N . GLU A 1 92 ? 10.757 6.968 -9.186 1.00 92.06 92 GLU A N 1
ATOM 710 C CA . GLU A 1 92 ? 10.943 7.741 -7.939 1.00 92.06 92 GLU A CA 1
ATOM 711 C C . GLU A 1 92 ? 9.826 8.785 -7.752 1.00 92.06 92 GLU A C 1
ATOM 713 O O . GLU A 1 92 ? 9.221 8.900 -6.688 1.00 92.06 92 GLU A O 1
ATOM 718 N N . ARG A 1 93 ? 9.456 9.507 -8.820 1.00 89.31 93 ARG A N 1
ATOM 719 C CA . ARG A 1 93 ? 8.324 10.453 -8.776 1.00 89.31 93 ARG A CA 1
ATOM 720 C C . ARG A 1 93 ? 6.977 9.776 -8.542 1.00 89.31 93 ARG A C 1
ATOM 722 O O . ARG A 1 93 ? 6.077 10.397 -7.980 1.00 89.31 93 ARG A O 1
ATOM 729 N N . THR A 1 94 ? 6.809 8.551 -9.031 1.00 91.19 94 THR A N 1
ATOM 730 C CA . THR A 1 94 ? 5.581 7.780 -8.808 1.00 91.19 94 THR A CA 1
ATOM 731 C C . THR A 1 94 ? 5.490 7.337 -7.353 1.00 91.19 94 THR A C 1
ATOM 733 O O . THR A 1 94 ? 4.428 7.489 -6.751 1.00 91.19 94 THR A O 1
ATOM 736 N N . HIS A 1 95 ? 6.604 6.888 -6.770 1.00 93.69 95 HIS A N 1
ATOM 737 C CA . HIS A 1 95 ? 6.691 6.534 -5.354 1.00 93.69 95 HIS A CA 1
ATOM 738 C C . HIS A 1 95 ? 6.317 7.717 -4.459 1.00 93.69 95 HIS A C 1
ATOM 740 O O . HIS A 1 95 ? 5.414 7.586 -3.637 1.00 93.69 95 HIS A O 1
ATOM 746 N N . GLU A 1 96 ? 6.881 8.904 -4.702 1.00 93.75 96 GLU A N 1
ATOM 747 C CA . GLU A 1 96 ? 6.568 10.091 -3.893 1.00 93.75 96 GLU A CA 1
ATOM 748 C C . GLU A 1 96 ? 5.083 10.486 -3.977 1.00 93.75 96 GLU A C 1
ATOM 750 O O . GLU A 1 96 ? 4.495 10.938 -2.998 1.00 93.75 96 GLU A O 1
ATOM 755 N N . ARG A 1 97 ? 4.426 10.266 -5.124 1.00 91.25 97 ARG A N 1
ATOM 756 C CA . ARG A 1 97 ? 2.973 10.480 -5.247 1.00 91.25 97 ARG A CA 1
ATOM 757 C C . ARG A 1 97 ? 2.160 9.464 -4.458 1.00 91.25 97 ARG A C 1
ATOM 759 O O . ARG A 1 97 ? 1.169 9.840 -3.840 1.00 91.25 97 ARG A O 1
ATOM 766 N N . CYS A 1 98 ? 2.569 8.201 -4.480 1.00 94.44 98 CYS A N 1
ATOM 767 C CA . CYS A 1 98 ? 1.946 7.162 -3.664 1.00 94.44 98 CYS A CA 1
ATOM 768 C C . CYS A 1 98 ? 2.095 7.492 -2.179 1.00 94.44 98 CYS A C 1
ATOM 770 O O . CYS A 1 98 ? 1.124 7.432 -1.434 1.00 94.44 98 CYS A O 1
ATOM 772 N N . ARG A 1 99 ? 3.287 7.937 -1.775 1.00 95.31 99 ARG A N 1
ATOM 773 C CA . ARG A 1 99 ? 3.573 8.391 -0.417 1.00 95.31 99 ARG A CA 1
ATOM 774 C C . ARG A 1 99 ? 2.724 9.599 -0.025 1.00 95.31 99 ARG A C 1
ATOM 776 O O . ARG A 1 99 ? 2.163 9.600 1.061 1.00 95.31 99 ARG A O 1
ATOM 783 N N . ALA A 1 100 ? 2.578 10.597 -0.895 1.00 94.38 100 ALA A N 1
ATOM 784 C CA . ALA A 1 100 ? 1.708 11.745 -0.637 1.00 94.38 100 ALA A CA 1
ATOM 785 C C . ALA A 1 100 ? 0.240 11.323 -0.446 1.00 94.38 100 ALA A C 1
ATOM 787 O O . ALA A 1 100 ? -0.404 11.777 0.495 1.00 94.38 100 ALA A O 1
ATOM 788 N N . SER A 1 101 ? -0.257 10.411 -1.287 1.00 92.88 101 SER A N 1
ATOM 789 C CA . SER A 1 101 ? -1.612 9.859 -1.172 1.00 92.88 101 SER A CA 1
ATOM 790 C C . SER A 1 101 ? -1.809 9.048 0.114 1.00 92.88 101 SER A C 1
ATOM 792 O O . SER A 1 101 ? -2.856 9.157 0.743 1.00 92.88 101 SER A O 1
ATOM 794 N N . TYR A 1 102 ? -0.808 8.259 0.516 1.00 95.69 102 TYR A N 1
ATOM 795 C CA . TYR A 1 102 ? -0.791 7.563 1.804 1.00 95.69 102 TYR A CA 1
ATOM 796 C C . TYR A 1 102 ? -0.864 8.566 2.959 1.00 95.69 102 TYR A C 1
ATOM 798 O O . TYR A 1 102 ? -1.749 8.463 3.802 1.00 95.69 102 TYR A O 1
ATOM 806 N N . MET A 1 103 ? 0.001 9.586 2.956 1.00 95.81 103 MET A N 1
ATOM 807 C CA . MET A 1 103 ? 0.013 10.616 3.995 1.00 95.81 103 MET A CA 1
ATOM 808 C C . MET A 1 103 ? -1.336 11.334 4.096 1.00 95.81 103 MET A C 1
ATOM 810 O O . MET A 1 103 ? -1.842 11.502 5.193 1.00 95.81 103 MET A O 1
ATOM 814 N N . GLU A 1 104 ? -1.969 11.703 2.984 1.00 93.94 104 GLU A N 1
ATOM 815 C CA . GLU A 1 104 ? -3.298 12.337 2.992 1.00 93.94 104 GLU A CA 1
ATOM 816 C C . GLU A 1 104 ? -4.393 11.458 3.635 1.00 93.94 104 GLU A C 1
ATOM 818 O O . GLU A 1 104 ? -5.341 11.964 4.249 1.00 93.94 104 GLU A O 1
ATOM 823 N N . ALA A 1 105 ? -4.270 10.134 3.512 1.00 93.50 105 ALA A N 1
ATOM 824 C CA . ALA A 1 105 ? -5.218 9.201 4.102 1.00 93.50 105 ALA A CA 1
ATOM 825 C C . ALA A 1 105 ? -5.033 9.056 5.622 1.00 93.50 105 ALA A C 1
ATOM 827 O O . ALA A 1 105 ? -6.028 8.996 6.344 1.00 93.50 105 ALA A O 1
ATOM 828 N N . VAL A 1 106 ? -3.782 9.033 6.095 1.00 95.19 106 VAL A N 1
ATOM 829 C CA . VAL A 1 106 ? -3.432 8.600 7.462 1.00 95.19 106 VAL A CA 1
ATOM 830 C C . VAL A 1 106 ? -2.956 9.727 8.384 1.00 95.19 106 VAL A C 1
ATOM 832 O O . VAL A 1 106 ? -2.807 9.520 9.586 1.00 95.19 106 VAL A O 1
ATOM 835 N N . LEU A 1 107 ? -2.678 10.919 7.851 1.00 92.56 107 LEU A N 1
ATOM 836 C CA . LEU A 1 107 ? -2.179 12.041 8.646 1.00 92.56 107 LEU A CA 1
ATOM 837 C C . LEU A 1 107 ? -3.170 12.390 9.766 1.00 92.56 107 LEU A C 1
ATOM 839 O O . LEU A 1 107 ? -4.379 12.392 9.552 1.00 92.56 107 LEU A O 1
ATOM 843 N N . GLU A 1 108 ? -2.631 12.677 10.957 1.00 89.38 108 GLU A N 1
ATOM 844 C CA . GLU A 1 108 ? -3.386 12.975 12.191 1.00 89.38 108 GLU A CA 1
ATOM 845 C C . GLU A 1 108 ? -4.214 11.803 12.747 1.00 89.38 108 GLU A C 1
ATOM 847 O O . GLU A 1 108 ? -4.874 11.957 13.774 1.00 89.38 108 GLU A O 1
ATOM 852 N N . LYS A 1 109 ? -4.153 10.618 12.129 1.00 93.81 109 LYS A N 1
ATOM 853 C CA . LYS A 1 109 ? -4.870 9.429 12.598 1.00 93.81 109 LYS A CA 1
ATOM 854 C C . LYS A 1 109 ? -4.089 8.669 13.653 1.00 93.81 109 LYS A C 1
ATOM 856 O O . LYS A 1 109 ? -2.856 8.633 13.646 1.00 93.81 109 LYS A O 1
ATOM 861 N N . GLN A 1 110 ? -4.827 8.041 14.564 1.00 92.25 110 GLN A N 1
ATOM 862 C CA . GLN A 1 110 ? -4.246 7.281 15.663 1.00 92.25 110 GLN A CA 1
ATOM 863 C C . GLN A 1 110 ? -3.409 6.115 15.127 1.00 92.25 110 GLN A C 1
ATOM 865 O O . GLN A 1 110 ? -2.287 5.925 15.587 1.00 92.25 110 GLN A O 1
ATOM 870 N N . SER A 1 111 ? -3.898 5.396 14.114 1.00 92.69 111 SER A N 1
ATOM 871 C CA . SER A 1 111 ? -3.176 4.301 13.451 1.00 92.69 111 SER A CA 1
ATOM 872 C C . SER A 1 111 ? -1.794 4.727 12.943 1.00 92.69 111 SER A C 1
ATOM 874 O O . SER A 1 111 ? -0.809 4.027 13.174 1.00 92.69 111 SER A O 1
ATOM 876 N N . TYR A 1 112 ? -1.679 5.917 12.347 1.00 93.50 112 TYR A N 1
ATOM 877 C CA . TYR A 1 112 ? -0.395 6.465 11.897 1.00 93.50 112 TYR A CA 1
ATOM 878 C C . TYR A 1 112 ? 0.553 6.815 13.054 1.00 93.50 112 TYR A C 1
ATOM 880 O O . TYR A 1 112 ? 1.753 6.540 12.987 1.00 93.50 112 TYR A O 1
ATOM 888 N N . ILE A 1 113 ? 0.028 7.403 14.133 1.00 91.50 113 ILE A N 1
ATOM 889 C CA . ILE A 1 113 ? 0.820 7.738 15.328 1.00 91.50 113 ILE A CA 1
ATOM 890 C C . ILE A 1 113 ? 1.357 6.461 15.987 1.00 91.50 113 ILE A C 1
ATOM 892 O O . ILE A 1 113 ? 2.522 6.410 16.385 1.00 91.50 113 ILE A O 1
ATOM 896 N N . LEU A 1 114 ? 0.525 5.423 16.079 1.00 91.44 114 LEU A N 1
ATOM 897 C CA . LEU A 1 114 ? 0.884 4.143 16.687 1.00 91.44 114 LEU A CA 1
ATOM 898 C C . LEU A 1 114 ? 1.915 3.371 15.875 1.00 91.44 114 LEU A C 1
ATOM 900 O O . LEU A 1 114 ? 2.791 2.755 16.473 1.00 91.44 114 LEU A O 1
ATOM 904 N N . LEU A 1 115 ? 1.877 3.476 14.546 1.00 89.75 115 LEU A N 1
ATOM 905 C CA . LEU A 1 115 ? 2.884 2.872 13.674 1.00 89.75 115 LEU A CA 1
ATOM 906 C C . LEU A 1 115 ? 4.313 3.335 14.014 1.00 89.75 115 LEU A C 1
ATOM 908 O O . LEU A 1 115 ? 5.268 2.601 13.796 1.00 89.75 115 LEU A O 1
ATOM 912 N N . SER A 1 116 ? 4.459 4.546 14.564 1.00 88.00 116 SER A N 1
ATOM 913 C CA . SER A 1 116 ? 5.756 5.114 14.956 1.00 88.00 116 SER A CA 1
ATOM 914 C C . SER A 1 116 ? 6.212 4.711 16.365 1.00 88.00 116 SER A C 1
ATOM 916 O O . SER A 1 116 ? 7.305 5.103 16.784 1.00 88.00 116 SER A O 1
ATOM 918 N N . ARG A 1 117 ? 5.390 3.990 17.139 1.00 89.94 117 ARG A N 1
ATOM 919 C CA . ARG A 1 117 ? 5.767 3.539 18.482 1.00 89.94 117 ARG A CA 1
ATOM 920 C C . ARG A 1 117 ? 6.512 2.212 18.412 1.00 89.94 117 ARG A C 1
ATOM 922 O O . ARG A 1 117 ? 6.052 1.269 17.781 1.00 89.94 117 ARG A O 1
ATOM 929 N N . SER A 1 118 ? 7.627 2.119 19.130 1.00 88.81 118 SER A N 1
ATOM 930 C CA . SER A 1 118 ? 8.499 0.941 19.100 1.00 88.81 118 SER A CA 1
ATOM 931 C C . SER A 1 118 ? 7.870 -0.317 19.702 1.00 88.81 118 SER A C 1
ATOM 933 O O . SER A 1 118 ? 8.193 -1.416 19.268 1.00 88.81 118 SER A O 1
ATOM 935 N N . ASP A 1 119 ? 7.010 -0.171 20.713 1.00 89.50 119 ASP A N 1
ATOM 936 C CA . ASP A 1 119 ? 6.291 -1.290 21.336 1.00 89.50 119 ASP A CA 1
ATOM 937 C C . ASP A 1 119 ? 5.264 -1.890 20.368 1.00 89.50 119 ASP A C 1
ATOM 939 O O . ASP A 1 119 ? 5.287 -3.093 20.116 1.00 89.50 119 ASP A O 1
ATOM 943 N N . VAL A 1 120 ? 4.456 -1.041 19.728 1.00 89.50 120 VAL A N 1
ATOM 944 C CA . VAL A 1 120 ? 3.514 -1.445 18.673 1.00 89.50 120 VAL A CA 1
ATOM 945 C C . VAL A 1 120 ? 4.256 -2.036 17.475 1.00 89.50 120 VAL A C 1
ATOM 947 O O . VAL A 1 120 ? 3.908 -3.119 17.014 1.00 89.50 120 VAL A O 1
ATOM 950 N N . GLU A 1 121 ? 5.301 -1.368 16.978 1.00 86.62 121 GLU A N 1
ATOM 951 C CA . GLU A 1 121 ? 6.085 -1.849 15.837 1.00 86.62 121 GLU A CA 1
ATOM 952 C C . GLU A 1 121 ? 6.705 -3.225 16.116 1.00 86.62 121 GLU A C 1
ATOM 954 O O . GLU A 1 121 ? 6.657 -4.102 15.250 1.00 86.62 121 GLU A O 1
ATOM 959 N N . SER A 1 122 ? 7.247 -3.435 17.320 1.00 87.00 122 SER A N 1
ATOM 960 C CA . SER A 1 122 ? 7.823 -4.715 17.736 1.00 87.00 122 SER A CA 1
ATOM 961 C C . SER A 1 122 ? 6.770 -5.820 17.761 1.00 87.00 122 SER A C 1
ATOM 963 O O . SER A 1 122 ? 6.993 -6.870 17.163 1.00 87.00 122 SER A O 1
ATOM 965 N N . LEU A 1 123 ? 5.616 -5.578 18.392 1.00 85.81 123 LEU A N 1
ATOM 966 C CA . LEU A 1 123 ? 4.522 -6.553 18.454 1.00 85.81 123 LEU A CA 1
ATOM 967 C C . LEU A 1 123 ? 3.987 -6.880 17.066 1.00 85.81 123 LEU A C 1
ATOM 969 O O . LEU A 1 123 ? 3.876 -8.046 16.702 1.00 85.81 123 LEU A O 1
ATOM 973 N N . MET A 1 124 ? 3.762 -5.864 16.232 1.00 83.69 124 MET A N 1
ATOM 974 C CA . MET A 1 124 ? 3.371 -6.096 14.850 1.00 83.69 124 MET A CA 1
ATOM 975 C C . MET A 1 124 ? 4.426 -6.941 14.132 1.00 83.69 124 MET A C 1
ATOM 977 O O . MET A 1 124 ? 4.067 -7.904 13.471 1.00 83.69 124 MET A O 1
ATOM 981 N N . CYS A 1 125 ? 5.723 -6.652 14.253 1.00 79.56 125 CYS A N 1
ATOM 982 C CA . CYS A 1 125 ? 6.759 -7.445 13.580 1.00 79.56 125 CYS A CA 1
ATOM 983 C C . CYS A 1 125 ? 6.796 -8.921 14.001 1.00 79.56 125 CYS A C 1
ATOM 985 O O . CYS A 1 125 ? 7.187 -9.744 13.174 1.00 79.56 125 CYS A O 1
ATOM 987 N N . LEU A 1 126 ? 6.412 -9.240 15.240 1.00 78.88 126 LEU A N 1
ATOM 988 C CA . LEU A 1 126 ? 6.336 -10.611 15.757 1.00 78.88 126 LEU A CA 1
ATOM 989 C C . LEU A 1 126 ? 5.112 -11.375 15.255 1.00 78.88 126 LEU A C 1
ATOM 991 O O . LEU A 1 126 ? 5.081 -12.602 15.320 1.00 78.88 126 LEU A O 1
ATOM 995 N N . ASP A 1 127 ? 4.113 -10.664 14.745 1.00 73.44 127 ASP A N 1
ATOM 996 C CA . ASP A 1 127 ? 2.892 -11.289 14.292 1.00 73.44 127 ASP A CA 1
ATOM 997 C C . ASP A 1 127 ? 3.133 -12.207 13.075 1.00 73.44 127 ASP A C 1
ATOM 999 O O . ASP A 1 127 ? 3.729 -11.780 12.077 1.00 73.44 127 ASP A O 1
ATOM 1003 N N . PRO A 1 128 ? 2.634 -13.455 13.093 1.00 65.94 128 PRO A N 1
ATOM 1004 C CA . PRO A 1 128 ? 2.861 -14.408 12.012 1.00 65.94 128 PRO A CA 1
ATOM 1005 C C . PRO A 1 128 ? 2.246 -13.979 10.672 1.00 65.94 128 PRO A C 1
ATOM 1007 O O . PRO A 1 128 ? 2.753 -14.382 9.624 1.00 65.94 128 PRO A O 1
ATOM 1010 N N . ALA A 1 129 ? 1.227 -13.111 10.647 1.00 67.00 129 ALA A N 1
ATOM 1011 C CA . ALA A 1 129 ? 0.746 -12.516 9.400 1.00 67.00 129 ALA A CA 1
ATOM 1012 C C . ALA A 1 129 ? 1.815 -11.614 8.760 1.00 67.00 129 ALA A C 1
ATOM 1014 O O . ALA A 1 129 ? 1.912 -11.549 7.535 1.00 67.00 129 ALA A O 1
ATOM 1015 N N . ASN A 1 130 ? 2.694 -10.995 9.551 1.00 64.12 130 ASN A N 1
ATOM 1016 C CA . ASN A 1 130 ? 3.814 -10.205 9.037 1.00 64.12 130 ASN A CA 1
ATOM 1017 C C . ASN A 1 130 ? 5.001 -11.061 8.573 1.00 64.12 130 ASN A C 1
ATOM 1019 O O . ASN A 1 130 ? 5.807 -10.574 7.776 1.00 64.12 130 ASN A O 1
ATOM 1023 N N . ALA A 1 131 ? 5.075 -12.343 8.950 1.00 58.88 131 ALA A N 1
ATOM 1024 C CA . ALA A 1 131 ? 6.031 -13.281 8.353 1.00 58.88 131 ALA A CA 1
ATOM 1025 C C . ALA A 1 131 ? 5.776 -13.473 6.844 1.00 58.88 131 ALA A C 1
ATOM 1027 O O . ALA A 1 131 ? 6.719 -13.666 6.074 1.00 58.88 131 ALA A O 1
ATOM 1028 N N . SER A 1 132 ? 4.518 -13.340 6.397 1.00 53.38 132 SER A N 1
ATOM 1029 C CA . SER A 1 132 ? 4.167 -13.357 4.969 1.00 53.38 132 SER A CA 1
ATOM 1030 C C . SER A 1 132 ? 4.631 -12.103 4.208 1.00 53.38 132 SER A C 1
ATOM 1032 O O . SER A 1 132 ? 4.910 -12.189 3.017 1.00 53.38 132 SER A O 1
ATOM 1034 N N . LEU A 1 133 ? 4.808 -10.970 4.903 1.00 54.94 133 LEU A N 1
ATOM 1035 C CA . LEU A 1 133 ? 5.296 -9.703 4.335 1.00 54.94 133 LEU A CA 1
ATOM 1036 C C . LEU A 1 133 ? 6.832 -9.598 4.316 1.00 54.94 133 LEU A C 1
ATOM 1038 O O . LEU A 1 133 ? 7.391 -8.825 3.540 1.00 54.94 133 LEU A O 1
ATOM 1042 N N . GLN A 1 134 ? 7.528 -10.337 5.187 1.00 56.50 134 GLN A N 1
ATOM 1043 C CA . GLN A 1 134 ? 8.990 -10.268 5.333 1.00 56.50 134 GLN A CA 1
ATOM 1044 C C . GLN A 1 134 ? 9.744 -11.278 4.448 1.00 56.50 134 GLN A C 1
ATOM 1046 O O . GLN A 1 134 ? 10.920 -11.068 4.137 1.00 56.50 134 GLN A O 1
ATOM 1051 N N . ASN A 1 135 ? 9.089 -12.344 3.979 1.00 41.56 135 ASN A N 1
ATOM 1052 C CA . ASN A 1 135 ? 9.765 -13.450 3.302 1.00 41.56 135 ASN A CA 1
ATOM 1053 C C . ASN A 1 135 ? 9.767 -13.347 1.767 1.00 41.56 135 ASN A C 1
ATOM 1055 O O . ASN A 1 135 ? 8.980 -13.992 1.081 1.00 41.56 135 ASN A O 1
ATOM 1059 N N . SER A 1 136 ? 10.766 -12.634 1.233 1.00 41.34 136 SER A N 1
ATOM 1060 C CA . SER A 1 136 ? 11.376 -12.960 -0.075 1.00 41.34 136 SER A CA 1
ATOM 1061 C C . SER A 1 136 ? 12.599 -13.892 0.072 1.00 41.34 136 SER A C 1
ATOM 1063 O O . SER A 1 136 ? 13.069 -14.477 -0.899 1.00 41.34 136 SER A O 1
ATOM 1065 N N . PHE A 1 137 ? 13.100 -14.136 1.291 1.00 38.53 137 PHE A N 1
ATOM 1066 C CA . PHE A 1 137 ? 14.261 -15.008 1.499 1.00 38.53 137 PHE A CA 1
ATOM 1067 C C . PHE A 1 137 ? 14.156 -15.835 2.788 1.00 38.53 137 PHE A C 1
ATOM 1069 O O . PHE A 1 137 ? 14.587 -15.393 3.844 1.00 38.53 137 PHE A O 1
ATOM 1076 N N . GLY A 1 138 ? 13.692 -17.083 2.655 1.00 34.78 138 GLY A N 1
ATOM 1077 C CA . GLY A 1 138 ? 14.090 -18.180 3.544 1.00 34.78 138 GLY A CA 1
ATOM 1078 C C . GLY A 1 138 ? 13.075 -18.642 4.596 1.00 34.78 138 GLY A C 1
ATOM 1079 O O . GLY A 1 138 ? 12.833 -17.964 5.579 1.00 34.78 138 GLY A O 1
ATOM 1080 N N . GLN A 1 139 ? 12.620 -19.884 4.402 1.00 37.12 139 GLN A N 1
ATOM 1081 C CA . GLN A 1 139 ? 12.215 -20.861 5.422 1.00 37.12 139 GLN A CA 1
ATOM 1082 C C . GLN A 1 139 ? 10.995 -20.520 6.304 1.00 37.12 139 GLN A C 1
ATOM 1084 O O . GLN A 1 139 ? 11.091 -19.913 7.361 1.00 37.12 139 GLN A O 1
ATOM 1089 N N . LEU A 1 140 ? 9.836 -21.034 5.873 1.00 42.72 140 LEU A N 1
ATOM 1090 C CA . LEU A 1 140 ? 8.678 -21.307 6.727 1.00 42.72 140 LEU A CA 1
ATOM 1091 C C . LEU A 1 140 ? 9.058 -22.415 7.723 1.00 42.72 140 LEU A C 1
ATOM 1093 O O . LEU A 1 140 ? 9.014 -23.595 7.368 1.00 42.72 140 LEU A O 1
ATOM 1097 N N . ASP A 1 141 ? 9.446 -22.046 8.943 1.00 38.66 141 ASP A N 1
ATOM 1098 C CA . ASP A 1 141 ? 9.341 -22.976 10.067 1.00 38.66 141 ASP A CA 1
ATOM 1099 C C . ASP A 1 141 ? 7.860 -23.080 10.450 1.00 38.66 141 ASP A C 1
ATOM 1101 O O . ASP A 1 141 ? 7.181 -22.095 10.742 1.00 38.66 141 ASP A O 1
ATOM 1105 N N . ASN A 1 142 ? 7.342 -24.302 10.349 1.00 45.38 142 ASN A N 1
ATOM 1106 C CA . ASN A 1 142 ? 6.001 -24.676 10.770 1.00 45.38 142 ASN A CA 1
ATOM 1107 C C . ASN A 1 142 ? 5.996 -24.865 12.291 1.00 45.38 142 ASN A C 1
ATOM 1109 O O . ASN A 1 142 ? 6.019 -25.999 12.744 1.00 45.38 142 ASN A O 1
ATOM 1113 N N . ASP A 1 143 ? 5.971 -23.780 13.054 1.00 45.41 143 ASP A N 1
ATOM 1114 C CA . ASP A 1 143 ? 5.784 -23.768 14.511 1.00 45.41 143 ASP A CA 1
ATOM 1115 C C . ASP A 1 143 ? 5.249 -22.358 14.853 1.00 45.41 143 ASP A C 1
ATOM 1117 O O . ASP A 1 143 ? 5.891 -21.385 14.487 1.00 45.41 143 ASP A O 1
ATOM 1121 N N . ILE A 1 144 ? 4.109 -22.041 15.474 1.00 51.22 144 ILE A N 1
ATOM 1122 C CA . ILE A 1 144 ? 3.052 -22.687 16.259 1.00 51.22 144 ILE A CA 1
ATOM 1123 C C . ILE A 1 144 ? 1.847 -21.702 16.171 1.00 51.22 144 ILE A C 1
ATOM 1125 O O . ILE A 1 144 ? 2.068 -20.500 16.321 1.00 51.22 144 ILE A O 1
ATOM 1129 N N . PRO A 1 145 ? 0.582 -22.127 15.966 1.00 56.06 145 PRO A N 1
ATOM 1130 C CA . PRO A 1 145 ? -0.572 -21.207 15.906 1.00 56.06 145 PRO A CA 1
ATOM 1131 C C . PRO A 1 145 ? -0.822 -20.407 17.202 1.00 56.06 145 PRO A C 1
ATOM 1133 O O . PRO A 1 145 ? -1.461 -19.364 17.159 1.00 56.06 145 PRO A O 1
ATOM 1136 N N . ASP A 1 146 ? -0.294 -20.874 18.334 1.00 59.28 146 ASP A N 1
ATOM 1137 C CA . ASP A 1 146 ? -0.402 -20.248 19.662 1.00 59.28 146 ASP A CA 1
ATOM 1138 C C . ASP A 1 146 ? 0.375 -18.919 19.76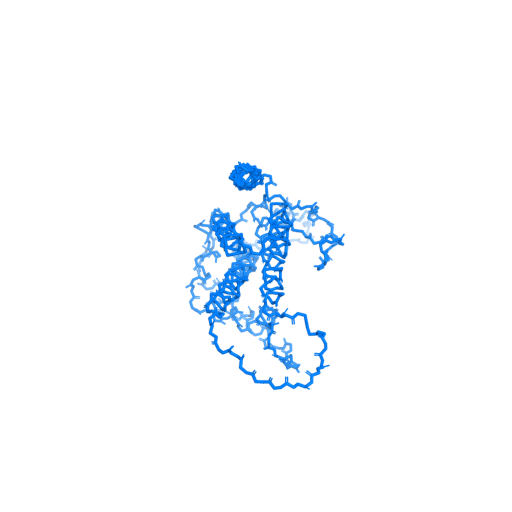9 1.00 59.28 146 ASP A C 1
ATOM 1140 O O . ASP A 1 146 ? -0.101 -17.965 20.375 1.00 59.28 146 ASP A O 1
ATOM 1144 N N . ALA A 1 147 ? 1.533 -18.808 19.102 1.00 64.06 147 ALA A N 1
ATOM 1145 C CA . ALA A 1 147 ? 2.397 -17.627 19.207 1.00 64.06 147 ALA A CA 1
ATOM 1146 C C . ALA A 1 147 ? 1.783 -16.372 18.559 1.00 64.06 147 ALA A C 1
ATOM 1148 O O . ALA A 1 147 ? 2.005 -15.259 19.023 1.00 64.06 147 ALA A O 1
ATOM 1149 N N . GLY A 1 148 ? 0.986 -16.537 17.496 1.00 71.44 148 GLY A N 1
ATOM 1150 C CA . GLY A 1 148 ? 0.273 -15.415 16.876 1.00 71.44 148 GLY A CA 1
ATOM 1151 C C . GLY A 1 148 ? -0.858 -14.873 17.740 1.00 71.44 148 GLY A C 1
ATOM 1152 O O . GLY A 1 148 ? -1.067 -13.665 17.791 1.00 71.44 148 GLY A O 1
ATOM 1153 N N . ILE A 1 149 ? -1.549 -15.769 18.447 1.00 77.50 149 ILE A N 1
ATOM 1154 C CA . ILE A 1 149 ? -2.652 -15.410 19.341 1.00 77.50 149 ILE A CA 1
ATOM 1155 C C . ILE A 1 149 ? -2.109 -14.624 20.539 1.00 77.50 149 ILE A C 1
ATOM 1157 O O . ILE A 1 149 ? -2.689 -13.609 20.910 1.00 77.50 149 ILE A O 1
ATOM 1161 N N . GLU A 1 150 ? -0.975 -15.040 21.108 1.00 83.81 150 GLU A N 1
ATOM 1162 C CA . GLU A 1 150 ? -0.325 -14.326 22.214 1.00 83.81 150 GLU A CA 1
ATOM 1163 C C . GLU A 1 150 ? 0.082 -12.895 21.820 1.00 83.81 150 GLU A C 1
ATOM 1165 O O . GLU A 1 150 ? -0.242 -11.948 22.536 1.00 83.81 150 GLU A O 1
ATOM 1170 N N . VAL A 1 151 ? 0.696 -12.718 20.643 1.00 84.50 151 VAL A N 1
ATOM 1171 C CA . VAL A 1 151 ? 1.069 -11.390 20.118 1.00 84.50 151 VAL A CA 1
ATOM 1172 C C . VAL A 1 151 ? -0.161 -10.504 19.880 1.00 84.50 151 VAL A C 1
ATOM 1174 O O . VAL A 1 151 ? -0.126 -9.305 20.163 1.00 84.50 151 VAL A O 1
ATOM 1177 N N . GLU A 1 152 ? -1.260 -11.068 19.374 1.00 83.00 152 GLU A N 1
ATOM 1178 C CA . GLU A 1 152 ? -2.504 -10.324 19.152 1.00 83.00 152 GLU A CA 1
ATOM 1179 C C . GLU A 1 152 ? -3.191 -9.915 20.464 1.00 83.00 152 GLU A C 1
ATOM 1181 O O . GLU A 1 152 ? -3.731 -8.806 20.542 1.00 83.00 152 GLU A O 1
ATOM 1186 N N . ILE A 1 153 ? -3.136 -10.765 21.495 1.00 85.81 153 ILE A N 1
ATOM 1187 C CA . ILE A 1 153 ? -3.626 -10.444 22.843 1.00 85.81 153 ILE A CA 1
ATOM 1188 C C . ILE A 1 153 ? -2.797 -9.307 23.438 1.00 85.81 153 ILE A C 1
ATOM 1190 O O . ILE A 1 153 ? -3.372 -8.306 23.854 1.00 85.81 153 ILE A O 1
ATOM 1194 N N . GLU A 1 154 ? -1.465 -9.403 23.410 1.00 88.81 154 GLU A N 1
ATOM 1195 C CA . GLU A 1 154 ? -0.584 -8.365 23.961 1.00 88.81 154 GLU A CA 1
ATOM 1196 C C . GLU A 1 154 ? -0.774 -7.019 23.246 1.00 88.81 154 GLU A C 1
ATOM 1198 O O . GLU A 1 154 ? -0.821 -5.965 23.883 1.00 88.81 154 GLU A O 1
ATOM 1203 N N . LEU A 1 155 ? -0.953 -7.043 21.920 1.00 87.31 155 LEU A N 1
ATOM 1204 C CA . LEU A 1 155 ? -1.266 -5.842 21.151 1.00 87.31 155 LEU A CA 1
ATOM 1205 C C . LEU A 1 155 ? -2.638 -5.274 21.538 1.00 87.31 155 LEU A C 1
ATOM 1207 O O . LEU A 1 155 ? -2.763 -4.068 21.731 1.00 87.31 155 LEU A O 1
ATOM 1211 N N . SER A 1 156 ? -3.657 -6.121 21.674 1.00 86.31 156 SER A N 1
ATOM 1212 C CA . SER A 1 156 ? -5.004 -5.708 22.088 1.00 86.31 156 SER A CA 1
ATOM 1213 C C . SER A 1 156 ? -5.016 -5.089 23.487 1.00 86.31 156 SER A C 1
ATOM 1215 O O . SER A 1 156 ? -5.597 -4.019 23.666 1.00 86.31 156 SER A O 1
ATOM 1217 N N . ASP A 1 157 ? -4.327 -5.707 24.447 1.00 88.81 157 ASP A N 1
ATOM 1218 C CA . ASP A 1 157 ? -4.171 -5.206 25.817 1.00 88.81 157 ASP A CA 1
ATOM 1219 C C . ASP A 1 157 ? -3.453 -3.852 25.823 1.00 88.81 157 ASP A C 1
ATOM 1221 O O . ASP A 1 157 ? -3.943 -2.882 26.411 1.00 88.81 157 ASP A O 1
ATOM 1225 N N . LEU A 1 158 ? -2.347 -3.743 25.074 1.00 89.31 158 LEU A N 1
ATOM 1226 C CA . LEU A 1 158 ? -1.627 -2.484 24.899 1.00 89.31 158 LEU A CA 1
ATOM 1227 C C . LEU A 1 158 ? -2.547 -1.395 24.348 1.00 89.31 158 LEU A C 1
ATOM 1229 O O . LEU A 1 158 ? -2.499 -0.268 24.834 1.00 89.31 158 LEU A O 1
ATOM 1233 N N . LEU A 1 159 ? -3.362 -1.704 23.334 1.00 87.50 159 LEU A N 1
ATOM 1234 C CA . LEU A 1 159 ? -4.263 -0.736 22.715 1.00 87.50 159 LEU A CA 1
ATOM 1235 C C . LEU A 1 159 ? -5.415 -0.327 23.652 1.00 87.50 159 LEU A C 1
ATOM 1237 O O . LEU A 1 159 ? -5.784 0.852 23.677 1.00 87.50 159 LEU A O 1
ATOM 1241 N N . LEU A 1 160 ? -5.961 -1.268 24.428 1.00 84.44 160 LEU A N 1
ATOM 1242 C CA . LEU A 1 160 ? -7.020 -1.032 25.417 1.00 84.44 160 LEU A CA 1
ATOM 1243 C C . LEU A 1 160 ? -6.565 -0.080 26.531 1.00 84.44 160 LEU A C 1
ATOM 1245 O O . LEU A 1 160 ? -7.330 0.805 26.931 1.00 84.44 160 LEU A O 1
ATOM 1249 N N . ASP A 1 161 ? -5.311 -0.199 26.970 1.00 84.44 161 ASP A N 1
ATOM 1250 C CA . ASP A 1 161 ? -4.720 0.644 28.013 1.00 84.44 161 ASP A CA 1
ATOM 1251 C C . ASP A 1 161 ? -4.545 2.120 27.592 1.00 84.44 161 ASP A C 1
ATOM 1253 O O . ASP A 1 161 ? -4.421 3.008 28.443 1.00 84.44 161 ASP A O 1
ATOM 1257 N N . MET A 1 162 ? -4.574 2.442 26.291 1.00 76.00 162 MET A N 1
ATOM 1258 C CA . MET A 1 162 ? -4.226 3.783 25.785 1.00 76.00 162 MET A CA 1
ATOM 1259 C C . MET A 1 162 ? -5.272 4.890 26.007 1.00 76.00 162 MET A C 1
ATOM 1261 O O . MET A 1 162 ? -5.067 6.003 25.517 1.00 76.00 162 MET A O 1
ATOM 1265 N N . CYS A 1 163 ? -6.319 4.665 26.813 1.00 64.44 163 CYS A N 1
ATOM 1266 C CA . CYS A 1 163 ? -7.361 5.658 27.140 1.00 64.44 163 CYS A CA 1
ATOM 1267 C C . CYS A 1 163 ? -8.158 6.127 25.890 1.00 64.44 163 CYS A C 1
ATOM 1269 O O . CYS A 1 163 ? -7.814 5.765 24.767 1.00 64.44 163 CYS A O 1
ATOM 1271 N N . PRO A 1 164 ? -9.313 6.813 26.038 1.00 73.94 164 PRO A N 1
ATOM 1272 C CA . PRO A 1 164 ? -10.411 6.613 25.097 1.00 73.94 164 PRO A CA 1
ATOM 1273 C C . PRO A 1 164 ? -10.069 7.075 23.682 1.00 73.94 164 PRO A C 1
ATOM 1275 O O . PRO A 1 164 ? -9.699 8.233 23.456 1.00 73.94 164 PRO A O 1
ATOM 1278 N N . ILE A 1 165 ? -10.243 6.149 22.740 1.00 83.38 165 ILE A N 1
ATOM 1279 C CA . ILE A 1 165 ? -10.098 6.405 21.313 1.00 83.38 165 ILE A CA 1
ATOM 1280 C C . ILE A 1 165 ? -11.215 7.368 20.927 1.00 83.38 165 ILE A C 1
ATOM 1282 O O . ILE A 1 165 ? -12.380 7.167 21.269 1.00 83.38 165 ILE A O 1
ATOM 1286 N N . LYS A 1 166 ? -10.858 8.454 20.246 1.00 86.38 166 LYS A N 1
ATOM 1287 C CA . LYS A 1 166 ? -11.839 9.415 19.755 1.00 86.38 166 LYS A CA 1
ATOM 1288 C C . LYS A 1 166 ? -12.129 9.156 18.289 1.00 86.38 166 LYS A C 1
ATOM 1290 O O . LYS A 1 166 ? -11.206 8.881 17.525 1.00 86.38 166 LYS A O 1
ATOM 1295 N N . GLN A 1 167 ? -13.390 9.306 17.904 1.00 86.81 167 GLN A N 1
ATOM 1296 C CA . GLN A 1 167 ? -13.845 9.032 16.544 1.00 86.81 167 GLN A CA 1
ATOM 1297 C C . GLN A 1 167 ? -13.104 9.883 15.500 1.00 86.81 167 GLN A C 1
ATOM 1299 O O . GLN A 1 167 ? -12.789 9.393 14.421 1.00 86.81 167 GLN A O 1
ATOM 1304 N N . GLU A 1 168 ? -12.744 11.132 15.819 1.00 88.94 168 GLU A N 1
ATOM 1305 C CA . GLU A 1 168 ? -11.988 11.999 14.904 1.00 88.94 168 GLU A CA 1
ATOM 1306 C C . GLU A 1 168 ? -10.585 11.468 14.554 1.00 88.94 168 GLU A C 1
ATOM 1308 O O . GLU A 1 168 ? -10.048 11.776 13.481 1.00 88.94 168 GLU A O 1
ATOM 1313 N N . ASN A 1 169 ? -10.012 10.634 15.425 1.00 91.12 169 ASN A N 1
ATOM 1314 C CA . ASN A 1 169 ? -8.689 10.050 15.239 1.00 91.12 169 ASN A CA 1
ATOM 1315 C C . ASN A 1 169 ? -8.725 8.765 14.392 1.00 91.12 169 ASN A C 1
ATOM 1317 O O . ASN A 1 169 ? -7.655 8.263 14.046 1.00 91.12 169 ASN A O 1
ATOM 1321 N N . LEU A 1 170 ? -9.918 8.263 14.050 1.00 92.44 170 LEU A N 1
ATOM 1322 C CA . LEU A 1 170 ? -10.135 7.089 13.200 1.00 92.44 170 LEU A CA 1
ATOM 1323 C C . LEU A 1 170 ? -10.350 7.482 11.730 1.00 92.44 170 LEU A C 1
ATOM 1325 O O . LEU A 1 170 ? -10.716 8.622 11.401 1.00 92.44 170 LEU A O 1
ATOM 1329 N N . ILE A 1 171 ? -10.100 6.551 10.819 1.00 93.38 171 ILE A N 1
ATOM 1330 C CA . ILE A 1 171 ? -10.340 6.667 9.381 1.00 93.38 171 ILE A CA 1
ATOM 1331 C C . ILE A 1 171 ? -11.776 6.222 9.096 1.00 93.38 171 ILE A C 1
ATOM 1333 O O . ILE A 1 171 ? -12.026 5.099 8.696 1.00 93.38 171 ILE A O 1
ATOM 1337 N N . HIS A 1 172 ? -12.717 7.154 9.235 1.00 87.12 172 HIS A N 1
ATOM 1338 C CA . HIS A 1 172 ? -14.137 6.899 8.958 1.00 87.12 172 HIS A CA 1
ATOM 1339 C C . HIS A 1 172 ? -14.508 6.904 7.457 1.00 87.12 172 HIS A C 1
ATOM 1341 O O . HIS A 1 172 ? -15.642 6.633 7.088 1.00 87.12 172 HIS A O 1
ATOM 1347 N N . ASP A 1 173 ? -13.587 7.304 6.576 1.00 89.94 173 ASP A N 1
ATOM 1348 C CA . ASP A 1 173 ? -13.855 7.384 5.138 1.00 89.94 173 ASP A CA 1
ATOM 1349 C C . ASP A 1 173 ? -13.469 6.070 4.450 1.00 89.94 173 ASP A C 1
ATOM 1351 O O . ASP A 1 173 ? -12.284 5.817 4.202 1.00 89.94 173 ASP A O 1
ATOM 1355 N N . ASP A 1 174 ? -14.470 5.271 4.079 1.00 88.75 174 ASP A N 1
ATOM 1356 C CA . ASP A 1 174 ? -14.297 4.014 3.341 1.00 88.75 174 ASP A CA 1
ATOM 1357 C C . ASP A 1 174 ? -13.450 4.180 2.080 1.00 88.75 174 ASP A C 1
ATOM 1359 O O . ASP A 1 174 ? -12.699 3.280 1.700 1.00 88.75 174 ASP A O 1
ATOM 1363 N N . GLN A 1 175 ? -13.523 5.337 1.412 1.00 89.81 175 GLN A N 1
ATOM 1364 C CA . GLN A 1 175 ? -12.729 5.576 0.209 1.00 89.81 175 GLN A CA 1
ATOM 1365 C C . GLN A 1 175 ? -11.239 5.626 0.533 1.00 89.81 175 GLN A C 1
ATOM 1367 O O . GLN A 1 175 ? -10.431 5.180 -0.284 1.00 89.81 175 GLN A O 1
ATOM 1372 N N . LYS A 1 176 ? -10.863 6.115 1.721 1.00 92.38 176 LYS A N 1
ATOM 1373 C CA . LYS A 1 176 ? -9.476 6.098 2.200 1.00 92.38 176 LYS A CA 1
ATOM 1374 C C . LYS A 1 176 ? -9.032 4.686 2.564 1.00 92.38 176 LYS A C 1
ATOM 1376 O O . LYS A 1 176 ? -7.910 4.322 2.222 1.00 92.38 176 LYS A O 1
ATOM 1381 N N . LEU A 1 177 ? -9.897 3.876 3.174 1.00 92.75 177 LEU A N 1
ATOM 1382 C CA . LEU A 1 177 ? -9.596 2.470 3.474 1.00 92.75 177 LEU A CA 1
ATOM 1383 C C . LEU A 1 177 ? -9.410 1.650 2.189 1.00 92.75 177 LEU A C 1
ATOM 1385 O O . LEU A 1 177 ? -8.394 0.973 2.019 1.00 92.75 177 LEU A O 1
ATOM 1389 N N . ILE A 1 178 ? -10.328 1.793 1.228 1.00 91.00 178 ILE A N 1
ATOM 1390 C CA . ILE A 1 178 ? -10.233 1.165 -0.099 1.00 91.00 178 ILE A CA 1
ATOM 1391 C C . ILE A 1 178 ? -8.968 1.632 -0.824 1.00 91.00 178 ILE A C 1
ATOM 1393 O O . ILE A 1 178 ? -8.278 0.821 -1.448 1.00 91.00 178 ILE A O 1
ATOM 1397 N N . LEU A 1 179 ? -8.646 2.926 -0.746 1.00 92.25 179 LEU A N 1
ATOM 1398 C CA . LEU A 1 179 ? -7.426 3.486 -1.317 1.00 92.25 179 LEU A CA 1
ATOM 1399 C C . LEU A 1 179 ? -6.181 2.851 -0.699 1.00 92.25 179 LEU A C 1
ATOM 1401 O O . LEU A 1 179 ? -5.328 2.409 -1.457 1.00 92.25 179 LEU A O 1
ATOM 1405 N N . LEU A 1 180 ? -6.074 2.779 0.629 1.00 94.81 180 LEU A N 1
ATOM 1406 C CA . LEU A 1 180 ? -4.927 2.181 1.323 1.00 94.81 180 LEU A CA 1
ATOM 1407 C C . LEU A 1 180 ? -4.751 0.702 0.960 1.00 94.81 180 LEU A C 1
ATOM 1409 O O . LEU A 1 180 ? -3.632 0.281 0.669 1.00 94.81 180 LEU A O 1
ATOM 1413 N N . ALA A 1 181 ? -5.846 -0.059 0.895 1.00 92.75 181 ALA A N 1
ATOM 1414 C CA . ALA A 1 181 ? -5.820 -1.467 0.496 1.00 92.75 181 ALA A CA 1
ATOM 1415 C C . ALA A 1 181 ? -5.406 -1.639 -0.973 1.00 92.75 181 ALA A C 1
ATOM 1417 O O . ALA A 1 181 ? -4.603 -2.496 -1.325 1.00 92.75 181 ALA A O 1
ATOM 1418 N N . SER A 1 182 ? -5.904 -0.776 -1.855 1.00 92.00 182 SER A N 1
ATOM 1419 C CA . SER A 1 182 ? -5.536 -0.824 -3.273 1.00 92.00 182 SER A CA 1
ATOM 1420 C C . SER A 1 182 ? -4.109 -0.328 -3.503 1.00 92.00 182 SER A C 1
ATOM 1422 O O . SER A 1 182 ? -3.422 -0.782 -4.420 1.00 92.00 182 SER A O 1
ATOM 1424 N N . LEU A 1 183 ? -3.647 0.616 -2.680 1.00 94.69 183 LEU A N 1
ATOM 1425 C CA . LEU A 1 183 ? -2.295 1.146 -2.709 1.00 94.69 183 LEU A CA 1
ATOM 1426 C C . LEU A 1 183 ? -1.299 0.070 -2.271 1.00 94.69 183 LEU A C 1
ATOM 1428 O O . LEU A 1 183 ? -0.327 -0.129 -2.995 1.00 94.69 183 LEU A O 1
ATOM 1432 N N . SER A 1 184 ? -1.556 -0.676 -1.190 1.00 94.12 184 SER A N 1
ATOM 1433 C CA . SER A 1 184 ? -0.679 -1.781 -0.771 1.00 94.12 184 SER A CA 1
ATOM 1434 C C . SER A 1 184 ? -0.489 -2.811 -1.890 1.00 94.12 184 SER A C 1
ATOM 1436 O O . SER A 1 184 ? 0.644 -3.065 -2.302 1.00 94.12 184 SER A O 1
ATOM 1438 N N . ASP A 1 185 ? -1.586 -3.300 -2.475 1.00 91.69 185 ASP A N 1
ATOM 1439 C CA . ASP A 1 185 ? -1.565 -4.261 -3.582 1.00 91.69 185 ASP A CA 1
ATOM 1440 C C . ASP A 1 185 ? -0.821 -3.730 -4.815 1.00 91.69 185 ASP A C 1
ATOM 1442 O O . ASP A 1 185 ? -0.065 -4.439 -5.484 1.00 91.69 185 ASP A O 1
ATOM 1446 N N . SER A 1 186 ? -1.040 -2.460 -5.148 1.00 92.94 186 SER A N 1
ATOM 1447 C CA . SER A 1 186 ? -0.430 -1.853 -6.331 1.00 92.94 186 SER A CA 1
ATOM 1448 C C . SER A 1 186 ? 1.065 -1.619 -6.166 1.00 92.94 186 SER A C 1
ATOM 1450 O O . SER A 1 186 ? 1.814 -1.763 -7.133 1.00 92.94 186 SER A O 1
ATOM 1452 N N . LEU A 1 187 ? 1.496 -1.227 -4.966 1.00 95.19 187 LEU A N 1
ATOM 1453 C CA . LEU A 1 187 ? 2.899 -0.987 -4.646 1.00 95.19 187 LEU A CA 1
ATOM 1454 C C . LEU A 1 187 ? 3.679 -2.299 -4.587 1.00 95.19 187 LEU A C 1
ATOM 1456 O O . LEU A 1 187 ? 4.784 -2.350 -5.120 1.00 95.19 187 LEU A O 1
ATOM 1460 N N . GLU A 1 188 ? 3.099 -3.359 -4.020 1.00 93.06 188 GLU A N 1
ATOM 1461 C CA . GLU A 1 188 ? 3.699 -4.696 -4.030 1.00 93.06 188 GLU A CA 1
ATOM 1462 C C . GLU A 1 188 ? 3.837 -5.225 -5.467 1.00 93.06 188 GLU A C 1
ATOM 1464 O O . GLU A 1 188 ? 4.935 -5.585 -5.892 1.00 93.06 188 GLU A O 1
ATOM 1469 N N . TYR A 1 189 ? 2.764 -5.152 -6.269 1.00 92.25 189 TYR A N 1
ATOM 1470 C CA . TYR A 1 189 ? 2.817 -5.504 -7.693 1.00 92.25 189 TYR A CA 1
ATOM 1471 C C . TYR A 1 189 ? 3.923 -4.743 -8.442 1.00 92.25 189 TYR A C 1
ATOM 1473 O O . TYR A 1 189 ? 4.674 -5.322 -9.237 1.00 92.25 189 TYR A O 1
ATOM 1481 N N . LEU A 1 190 ? 4.012 -3.428 -8.218 1.00 93.00 190 LEU A N 1
ATOM 1482 C CA . LEU A 1 190 ? 4.988 -2.584 -8.893 1.00 93.00 190 LEU A CA 1
ATOM 1483 C C . LEU A 1 190 ? 6.412 -2.885 -8.412 1.00 93.00 190 LEU A C 1
ATOM 1485 O O . LEU A 1 190 ? 7.314 -2.916 -9.247 1.00 93.00 190 LEU A O 1
ATOM 1489 N N . ALA A 1 191 ? 6.619 -3.169 -7.124 1.00 94.31 191 ALA A N 1
ATOM 1490 C CA . ALA A 1 191 ? 7.915 -3.571 -6.583 1.00 94.31 191 ALA A CA 1
ATOM 1491 C C . ALA A 1 191 ? 8.446 -4.836 -7.264 1.00 94.31 191 ALA A C 1
ATOM 1493 O O . ALA A 1 191 ? 9.571 -4.830 -7.764 1.00 94.31 191 ALA A O 1
ATOM 1494 N N . ASP A 1 192 ? 7.616 -5.875 -7.381 1.00 92.31 192 ASP A N 1
ATOM 1495 C CA . ASP A 1 192 ? 7.996 -7.126 -8.046 1.00 92.31 192 ASP A CA 1
ATOM 1496 C C . ASP A 1 192 ? 8.253 -6.927 -9.538 1.00 92.31 192 ASP A C 1
ATOM 1498 O O . ASP A 1 192 ? 9.077 -7.609 -10.150 1.00 92.31 192 ASP A O 1
ATOM 1502 N N . SER A 1 193 ? 7.532 -6.001 -10.170 1.00 91.62 193 SER A N 1
ATOM 1503 C CA . SER A 1 193 ? 7.790 -5.641 -11.561 1.00 91.62 193 SER A CA 1
ATOM 1504 C C . SER A 1 193 ? 9.124 -4.910 -11.725 1.00 91.62 193 SER A C 1
ATOM 1506 O O . SER A 1 193 ? 9.904 -5.254 -12.613 1.00 91.62 193 SER A O 1
ATOM 1508 N N . VAL A 1 194 ? 9.425 -3.945 -10.852 1.00 91.56 194 VAL A N 1
ATOM 1509 C CA . VAL A 1 194 ? 10.682 -3.179 -10.863 1.00 91.56 194 VAL A CA 1
ATOM 1510 C C . VAL A 1 194 ? 11.886 -4.070 -10.553 1.00 91.56 194 VAL A C 1
ATOM 1512 O O . VAL A 1 194 ? 12.923 -3.931 -11.204 1.00 91.56 194 VAL A O 1
ATOM 1515 N N . GLU A 1 195 ? 11.755 -5.011 -9.619 1.00 91.38 195 GLU A N 1
ATOM 1516 C CA . GLU A 1 195 ? 12.809 -5.975 -9.293 1.00 91.38 195 GLU A CA 1
ATOM 1517 C C . GLU A 1 195 ? 13.119 -6.891 -10.484 1.00 91.38 195 GLU A C 1
ATOM 1519 O O . GLU A 1 195 ? 14.266 -6.933 -10.935 1.00 91.38 195 GLU A O 1
ATOM 1524 N N . ARG A 1 196 ? 12.094 -7.507 -11.095 1.00 89.00 196 ARG A N 1
ATOM 1525 C CA . ARG A 1 196 ? 12.253 -8.319 -12.319 1.00 89.00 196 ARG A CA 1
ATOM 1526 C C . ARG A 1 196 ? 12.859 -7.526 -13.474 1.00 89.00 196 ARG A C 1
ATOM 1528 O O . ARG A 1 196 ? 13.666 -8.055 -14.242 1.00 89.00 196 ARG A O 1
ATOM 1535 N N . LEU A 1 197 ? 12.485 -6.252 -13.614 1.00 85.81 197 LEU A N 1
ATOM 1536 C CA . LEU A 1 197 ? 13.103 -5.363 -14.595 1.00 85.81 197 LEU A CA 1
ATOM 1537 C C . LEU A 1 197 ? 14.597 -5.201 -14.301 1.00 85.81 197 LEU A C 1
ATOM 1539 O O . LEU A 1 197 ? 15.402 -5.397 -15.208 1.00 85.81 197 LEU A O 1
ATOM 1543 N N . GLY A 1 198 ? 14.982 -4.926 -13.054 1.00 83.75 198 GLY A N 1
ATOM 1544 C CA . GLY A 1 198 ? 16.382 -4.829 -12.633 1.00 83.75 198 GLY A CA 1
ATOM 1545 C C . GLY A 1 198 ? 17.199 -6.097 -12.912 1.00 83.75 198 GLY A C 1
ATOM 1546 O O . GLY A 1 198 ? 18.307 -6.005 -13.445 1.00 83.75 198 GLY A O 1
ATOM 1547 N N . GLU A 1 199 ? 16.643 -7.275 -12.630 1.00 83.38 199 GLU A N 1
ATOM 1548 C CA . GLU A 1 199 ? 17.279 -8.578 -12.887 1.00 83.38 199 GLU A CA 1
ATOM 1549 C C . GLU A 1 199 ? 17.502 -8.853 -14.378 1.00 83.38 199 GLU A C 1
ATOM 1551 O O . GLU A 1 199 ? 18.555 -9.372 -14.771 1.00 83.38 199 GLU A O 1
ATOM 1556 N N . SER A 1 200 ? 16.550 -8.450 -15.227 1.00 78.81 200 SER A N 1
ATOM 1557 C CA . SER A 1 200 ? 16.659 -8.601 -16.683 1.00 78.81 200 SER A CA 1
ATOM 1558 C C . SER A 1 200 ? 17.839 -7.822 -17.285 1.00 78.81 200 SER A C 1
ATOM 1560 O O . SER A 1 200 ? 18.380 -8.230 -18.310 1.00 78.81 200 SER A O 1
ATOM 1562 N N . PHE A 1 201 ? 18.302 -6.749 -16.627 1.00 69.94 201 PHE A N 1
ATOM 1563 C CA . PHE A 1 201 ? 19.502 -6.002 -17.029 1.00 69.94 201 PHE A CA 1
ATOM 1564 C C . PHE A 1 201 ? 20.811 -6.612 -16.516 1.00 69.94 201 PHE A C 1
ATOM 1566 O O . PHE A 1 201 ? 21.867 -6.345 -17.091 1.00 69.94 201 PHE A O 1
ATOM 1573 N N . ILE A 1 202 ? 20.768 -7.400 -15.436 1.00 64.06 202 ILE A N 1
ATOM 1574 C CA . ILE A 1 202 ? 21.950 -8.077 -14.879 1.00 64.06 202 ILE A CA 1
ATOM 1575 C C . ILE A 1 202 ? 22.282 -9.343 -15.678 1.00 64.06 202 ILE A C 1
ATOM 1577 O O . ILE A 1 202 ? 23.455 -9.699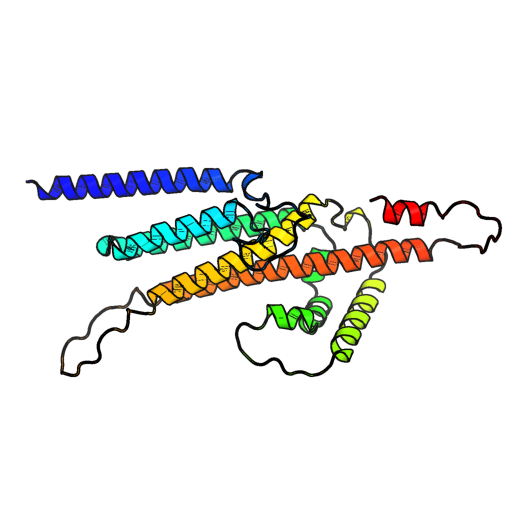 -15.774 1.00 64.06 202 ILE A O 1
ATOM 1581 N N . SER A 1 203 ? 21.277 -10.001 -16.260 1.00 49.88 203 SER A N 1
ATOM 1582 C CA . SER A 1 203 ? 21.439 -11.245 -17.015 1.00 49.88 203 SER A CA 1
ATOM 1583 C C . SER A 1 203 ? 21.676 -10.968 -18.507 1.00 49.88 203 SER A C 1
ATOM 1585 O O . SER A 1 203 ? 20.706 -10.821 -19.254 1.00 49.88 203 SER A O 1
ATOM 1587 N N . PRO A 1 204 ? 22.925 -10.931 -19.017 1.00 44.66 204 PRO A N 1
ATOM 1588 C CA . PRO A 1 204 ? 23.123 -11.149 -20.438 1.00 44.66 204 PRO A CA 1
ATOM 1589 C C . PRO A 1 204 ? 22.652 -12.575 -20.720 1.00 44.66 204 PRO A C 1
ATOM 1591 O O . PRO A 1 204 ? 23.124 -13.520 -20.094 1.00 44.66 204 PRO A O 1
ATOM 1594 N N . SER A 1 205 ? 21.689 -12.715 -21.626 1.00 37.41 205 SER A N 1
ATOM 1595 C CA . SER A 1 205 ? 21.219 -13.985 -22.176 1.00 37.41 205 SER A CA 1
ATOM 1596 C C . SER A 1 205 ? 22.379 -14.973 -22.350 1.00 37.41 205 SER A C 1
ATOM 1598 O O . SER A 1 205 ? 23.191 -14.833 -23.266 1.00 37.41 205 SER A O 1
ATOM 1600 N N . THR A 1 206 ? 22.472 -15.956 -21.456 1.00 37.66 206 THR A N 1
ATOM 1601 C CA . THR A 1 206 ? 23.414 -17.066 -21.547 1.00 37.66 206 THR A CA 1
ATOM 1602 C C . THR A 1 206 ? 22.922 -18.015 -22.627 1.00 37.66 206 THR A C 1
ATOM 1604 O O . THR A 1 206 ? 22.191 -18.968 -22.377 1.00 37.66 206 THR A O 1
ATOM 1607 N N . ILE A 1 207 ? 23.337 -17.750 -23.862 1.00 40.25 207 ILE A N 1
ATOM 1608 C CA . ILE A 1 207 ? 23.411 -18.779 -24.891 1.00 40.25 207 ILE A CA 1
ATOM 1609 C C . ILE A 1 207 ? 24.864 -18.861 -25.350 1.00 40.25 207 ILE A C 1
ATOM 1611 O O . ILE A 1 207 ? 25.453 -17.874 -25.782 1.00 40.25 207 ILE A O 1
ATOM 1615 N N . SER A 1 208 ? 25.374 -20.090 -25.291 1.00 32.59 208 SER A N 1
ATOM 1616 C CA . SER A 1 208 ? 26.647 -20.596 -25.804 1.00 32.59 208 SER A CA 1
ATOM 1617 C C . SER A 1 208 ? 27.818 -20.613 -24.819 1.00 32.59 208 SER A C 1
ATOM 1619 O O . SER A 1 208 ? 28.646 -19.708 -24.750 1.00 32.59 208 SER A O 1
ATOM 1621 N N . GLU A 1 209 ? 27.963 -21.768 -24.167 1.00 36.94 209 GLU A N 1
ATOM 1622 C CA . GLU A 1 209 ? 29.279 -22.369 -23.971 1.00 36.94 209 GLU A CA 1
ATOM 1623 C C . GLU A 1 209 ? 30.011 -22.384 -25.322 1.00 36.94 209 GLU A C 1
ATOM 1625 O O . GLU A 1 209 ? 29.501 -22.921 -26.304 1.00 36.94 209 GLU A O 1
ATOM 1630 N N . ASN A 1 210 ? 31.177 -21.745 -25.400 1.00 30.80 210 ASN A N 1
ATOM 1631 C CA . ASN A 1 210 ? 32.311 -22.258 -26.158 1.00 30.80 210 ASN A CA 1
ATOM 1632 C C . ASN A 1 210 ? 33.593 -21.542 -25.726 1.00 30.80 210 ASN A C 1
ATOM 1634 O O . ASN A 1 210 ? 33.662 -20.327 -25.559 1.00 30.80 210 ASN A O 1
ATOM 1638 N N . LYS A 1 211 ? 34.602 -22.367 -25.487 1.00 40.09 211 LYS A N 1
ATOM 1639 C CA . LYS A 1 211 ? 35.890 -22.068 -24.873 1.00 40.09 211 LYS A CA 1
ATOM 1640 C C . LYS A 1 211 ? 36.888 -21.606 -25.941 1.00 40.09 211 LYS A C 1
ATOM 1642 O O . LYS A 1 211 ? 37.193 -22.413 -26.809 1.00 40.09 211 LYS A O 1
ATOM 1647 N N . SER A 1 212 ? 37.438 -20.391 -25.824 1.00 31.11 212 SER A N 1
ATOM 1648 C CA . SER A 1 212 ? 38.852 -20.076 -26.139 1.00 31.11 212 SER A CA 1
ATOM 1649 C C . SER A 1 212 ? 39.197 -18.585 -25.955 1.00 31.11 212 SER A C 1
ATOM 1651 O O . SER A 1 212 ? 38.691 -17.731 -26.674 1.00 31.11 212 SER A O 1
ATOM 1653 N N . ASP A 1 213 ? 40.094 -18.337 -25.000 1.00 34.25 213 ASP A N 1
ATOM 1654 C CA . ASP A 1 213 ? 41.271 -17.453 -25.013 1.00 34.25 213 ASP A CA 1
ATOM 1655 C C . ASP A 1 213 ? 41.234 -15.946 -25.393 1.00 34.25 213 ASP A C 1
ATOM 1657 O O . ASP A 1 213 ? 41.173 -15.554 -26.550 1.00 34.25 213 ASP A O 1
ATOM 1661 N N . ILE A 1 214 ? 41.511 -15.156 -24.338 1.00 40.09 214 ILE A N 1
ATOM 1662 C CA . ILE A 1 214 ? 42.485 -14.048 -24.183 1.00 40.09 214 ILE A CA 1
ATOM 1663 C C . ILE A 1 214 ? 42.232 -12.661 -24.852 1.00 40.09 214 ILE A C 1
ATOM 1665 O O . ILE A 1 214 ? 42.181 -12.501 -26.063 1.00 40.09 214 ILE A O 1
ATOM 1669 N N . HIS A 1 215 ? 42.304 -11.638 -23.972 1.00 34.09 215 HIS A N 1
ATOM 1670 C CA . HIS A 1 215 ? 42.508 -10.180 -24.144 1.00 34.09 215 HIS A CA 1
ATOM 1671 C C . HIS A 1 215 ? 41.315 -9.288 -24.557 1.00 34.09 215 HIS A C 1
ATOM 1673 O O . HIS A 1 215 ? 41.105 -9.021 -25.729 1.00 34.09 215 HIS A O 1
ATOM 1679 N N . GLN A 1 216 ? 40.674 -8.634 -23.576 1.00 32.25 216 GLN A N 1
ATOM 1680 C CA . GLN A 1 216 ? 40.899 -7.205 -23.261 1.00 32.25 216 GLN A CA 1
ATOM 1681 C C . GLN A 1 216 ? 39.973 -6.727 -22.130 1.00 32.25 216 GLN A C 1
ATOM 1683 O O . GLN A 1 216 ? 38.750 -6.758 -22.218 1.00 32.25 216 GLN A O 1
ATOM 1688 N N . SER A 1 217 ? 40.599 -6.245 -21.058 1.00 36.22 217 SER A N 1
ATOM 1689 C CA . SER A 1 217 ? 39.991 -5.384 -20.045 1.00 36.22 217 SER A CA 1
ATOM 1690 C C . SER A 1 217 ? 39.786 -3.989 -20.644 1.00 36.22 217 SER A C 1
ATOM 1692 O O . SER A 1 217 ? 40.735 -3.467 -21.222 1.00 36.22 217 SER A O 1
ATOM 1694 N N . HIS A 1 218 ? 38.590 -3.395 -20.513 1.00 32.81 218 HIS A N 1
ATOM 1695 C CA . HIS A 1 218 ? 38.363 -2.132 -19.783 1.00 32.81 218 HIS A CA 1
ATOM 1696 C C . HIS A 1 218 ? 36.979 -1.485 -20.070 1.00 32.81 218 HIS A C 1
ATOM 1698 O O . HIS A 1 218 ? 36.682 -1.064 -21.181 1.00 32.81 218 HIS A O 1
ATOM 1704 N N . HIS A 1 219 ? 36.212 -1.307 -18.979 1.00 34.47 219 HIS A N 1
ATOM 1705 C CA . HIS A 1 219 ? 35.135 -0.324 -18.726 1.00 34.47 219 HIS A CA 1
ATOM 1706 C C . HIS A 1 219 ? 33.660 -0.624 -19.068 1.00 34.47 219 HIS A C 1
ATOM 1708 O O . HIS A 1 219 ? 32.968 0.179 -19.682 1.00 34.47 219 HIS A O 1
ATOM 1714 N N . THR A 1 220 ? 33.113 -1.659 -18.426 1.00 36.16 220 THR A N 1
ATOM 1715 C CA . THR A 1 220 ? 31.673 -1.821 -18.116 1.00 36.16 220 THR A CA 1
ATOM 1716 C C . THR A 1 220 ? 31.353 -1.280 -16.706 1.00 36.16 220 THR A C 1
ATOM 1718 O O . THR A 1 220 ? 30.914 -2.010 -15.823 1.00 36.16 220 THR A O 1
ATOM 1721 N N . ARG A 1 221 ? 31.680 -0.010 -16.410 1.00 40.97 221 ARG A N 1
ATOM 1722 C CA . ARG A 1 221 ? 31.615 0.526 -15.024 1.00 40.97 221 ARG A CA 1
ATOM 1723 C C . ARG A 1 221 ? 30.299 1.242 -14.667 1.00 40.97 221 ARG A C 1
ATOM 1725 O O . ARG A 1 221 ? 30.091 1.551 -13.501 1.00 40.97 221 ARG A O 1
ATOM 1732 N N . THR A 1 222 ? 29.397 1.471 -15.619 1.00 42.00 222 THR A N 1
ATOM 1733 C CA . THR A 1 222 ? 28.134 2.210 -15.397 1.00 42.00 222 THR A CA 1
ATOM 1734 C C . THR A 1 222 ? 26.892 1.327 -15.255 1.00 42.00 222 THR A C 1
ATOM 1736 O O . THR A 1 222 ? 25.894 1.781 -14.706 1.00 42.00 222 THR A O 1
ATOM 1739 N N . THR A 1 223 ? 26.937 0.059 -15.669 1.00 48.44 223 THR A N 1
ATOM 1740 C CA . THR A 1 223 ? 25.763 -0.835 -15.662 1.00 48.44 223 THR A CA 1
ATOM 1741 C C . THR A 1 223 ? 25.502 -1.529 -14.327 1.00 48.44 223 THR A C 1
ATOM 1743 O O . THR A 1 223 ? 24.418 -2.057 -14.137 1.00 48.44 223 THR A O 1
ATOM 1746 N N . SER A 1 224 ? 26.438 -1.522 -13.373 1.00 51.06 224 SER A N 1
ATOM 1747 C CA . SER A 1 224 ? 26.273 -2.217 -12.082 1.00 51.06 224 SER A CA 1
ATOM 1748 C C . SER A 1 224 ? 25.640 -1.368 -10.971 1.00 51.06 224 SER A C 1
ATOM 1750 O O . SER A 1 224 ? 25.218 -1.916 -9.953 1.00 51.06 224 SER A O 1
ATOM 1752 N N . ALA A 1 225 ? 25.566 -0.043 -11.142 1.00 56.94 225 ALA A N 1
ATOM 1753 C CA . ALA A 1 225 ? 24.937 0.869 -10.178 1.00 56.94 225 ALA A CA 1
ATOM 1754 C C . ALA A 1 225 ? 23.413 0.960 -10.364 1.00 56.94 225 ALA A C 1
ATOM 1756 O O . ALA A 1 225 ? 22.672 1.115 -9.398 1.00 56.94 225 ALA A O 1
ATOM 1757 N N . ILE A 1 226 ? 22.954 0.805 -11.603 1.00 63.97 226 ILE A N 1
ATOM 1758 C CA . ILE A 1 226 ? 21.551 0.924 -11.999 1.00 63.97 226 ILE A CA 1
ATOM 1759 C C . ILE A 1 226 ? 20.677 -0.196 -11.399 1.00 63.97 226 ILE A C 1
ATOM 1761 O O . ILE A 1 226 ? 19.651 0.122 -10.793 1.00 63.97 226 ILE A O 1
ATOM 1765 N N . PRO A 1 227 ? 21.053 -1.490 -11.486 1.00 64.12 227 PRO A N 1
ATOM 1766 C CA . PRO A 1 227 ? 20.258 -2.559 -10.891 1.00 64.12 227 PRO A CA 1
ATOM 1767 C C . PRO A 1 227 ? 20.165 -2.413 -9.374 1.00 64.12 227 PRO A C 1
ATOM 1769 O O . PRO A 1 227 ? 19.117 -2.659 -8.792 1.00 64.12 227 PRO A O 1
ATOM 1772 N N . LYS A 1 228 ? 21.238 -1.921 -8.738 1.00 70.00 228 LYS A N 1
ATOM 1773 C CA . LYS A 1 228 ? 21.250 -1.629 -7.300 1.00 70.00 228 LYS A CA 1
ATOM 1774 C C . LYS A 1 228 ? 20.286 -0.499 -6.935 1.00 70.00 228 LYS A C 1
ATOM 1776 O O . LYS A 1 228 ? 19.632 -0.603 -5.906 1.00 70.00 228 LYS A O 1
ATOM 1781 N N . SER A 1 229 ? 20.161 0.537 -7.773 1.00 82.56 229 SER A N 1
ATOM 1782 C CA . SER A 1 229 ? 19.187 1.616 -7.548 1.00 82.56 229 SER A CA 1
ATOM 1783 C C . SER A 1 229 ? 17.735 1.203 -7.801 1.00 82.56 229 SER A C 1
ATOM 1785 O O . SER A 1 229 ? 16.839 1.686 -7.118 1.00 82.56 229 SER A O 1
ATOM 1787 N N . LEU A 1 230 ? 17.481 0.302 -8.756 1.00 87.19 230 LEU A N 1
ATOM 1788 C CA . LEU A 1 230 ? 16.130 -0.224 -8.985 1.00 87.19 230 LEU A CA 1
ATOM 1789 C C . LEU A 1 230 ? 15.718 -1.192 -7.873 1.00 87.19 230 LEU A C 1
ATOM 1791 O O . LEU A 1 230 ? 14.588 -1.123 -7.407 1.00 87.19 230 LEU A O 1
ATOM 1795 N N . ALA A 1 231 ? 16.644 -2.023 -7.389 1.00 89.12 231 ALA A N 1
ATOM 1796 C CA . ALA A 1 231 ? 16.409 -2.889 -6.236 1.00 89.12 231 ALA A CA 1
ATOM 1797 C C . ALA A 1 231 ? 16.140 -2.080 -4.956 1.00 89.12 231 ALA A C 1
ATOM 1799 O O . ALA A 1 231 ? 15.217 -2.396 -4.208 1.00 89.12 231 ALA A O 1
ATOM 1800 N N . SER A 1 232 ? 16.895 -0.999 -4.706 1.00 91.75 232 SER A N 1
ATOM 1801 C CA . SER A 1 232 ? 16.602 -0.117 -3.569 1.00 91.75 232 SER A CA 1
ATOM 1802 C C . SER A 1 232 ? 15.229 0.539 -3.700 1.00 91.75 232 SER A C 1
ATOM 1804 O O . SER A 1 232 ? 14.490 0.575 -2.723 1.00 91.75 232 SER A O 1
ATOM 1806 N N . LEU A 1 233 ? 14.853 0.980 -4.904 1.00 92.75 233 LEU A N 1
ATOM 1807 C CA . LEU A 1 233 ? 13.543 1.578 -5.152 1.00 92.75 233 LEU A CA 1
ATOM 1808 C C . LEU A 1 233 ? 12.400 0.560 -4.993 1.00 92.75 233 LEU A C 1
ATOM 1810 O O . LEU A 1 233 ? 11.385 0.878 -4.383 1.00 92.75 233 LEU A O 1
ATOM 1814 N N . ALA A 1 234 ? 12.564 -0.679 -5.468 1.00 94.19 234 ALA A N 1
ATOM 1815 C CA . ALA A 1 234 ? 11.600 -1.758 -5.236 1.00 94.19 234 ALA A CA 1
ATOM 1816 C C . ALA A 1 234 ? 11.383 -2.008 -3.732 1.00 94.19 234 ALA A C 1
ATOM 1818 O O . ALA A 1 234 ? 10.250 -2.172 -3.283 1.00 94.19 234 ALA A O 1
ATOM 1819 N N . ASN A 1 235 ? 12.447 -1.941 -2.929 1.00 94.38 235 ASN A N 1
ATOM 1820 C CA . ASN A 1 235 ? 12.332 -2.039 -1.474 1.00 94.38 235 ASN A CA 1
ATOM 1821 C C . ASN A 1 235 ? 11.602 -0.839 -0.848 1.00 94.38 235 ASN A C 1
ATOM 1823 O O . ASN A 1 235 ? 10.870 -1.024 0.120 1.00 94.38 235 ASN A O 1
ATOM 1827 N N . GLU A 1 236 ? 11.752 0.375 -1.384 1.00 96.00 236 GLU A N 1
ATOM 1828 C CA . GLU A 1 236 ? 10.968 1.541 -0.943 1.00 96.00 236 GLU A CA 1
ATOM 1829 C C . GLU A 1 236 ? 9.474 1.392 -1.267 1.00 96.00 236 GLU A C 1
ATOM 1831 O O . GLU A 1 236 ? 8.631 1.777 -0.454 1.00 96.00 236 GLU A O 1
ATOM 1836 N N . TYR A 1 237 ? 9.137 0.793 -2.414 1.00 95.88 237 TYR A N 1
ATOM 1837 C CA . TYR A 1 237 ? 7.762 0.423 -2.757 1.00 95.88 237 TYR A CA 1
ATOM 1838 C C . TYR A 1 237 ? 7.188 -0.611 -1.779 1.00 95.88 237 TYR A C 1
ATOM 1840 O O . TYR A 1 237 ? 6.096 -0.399 -1.254 1.00 95.88 237 TYR A O 1
ATOM 1848 N N . ARG A 1 238 ? 7.939 -1.679 -1.471 1.00 95.19 238 ARG A N 1
ATOM 1849 C CA . ARG A 1 238 ? 7.526 -2.707 -0.495 1.00 95.19 238 ARG A CA 1
ATOM 1850 C C . ARG A 1 238 ? 7.319 -2.138 0.898 1.00 95.19 238 ARG A C 1
ATOM 1852 O O . ARG A 1 238 ? 6.317 -2.444 1.525 1.00 95.19 238 ARG A O 1
ATOM 1859 N N . ARG A 1 239 ? 8.227 -1.276 1.367 1.00 94.06 239 ARG A N 1
ATOM 1860 C CA . ARG A 1 239 ? 8.085 -0.617 2.676 1.00 94.06 239 ARG A CA 1
ATOM 1861 C C . ARG A 1 239 ? 6.775 0.158 2.768 1.00 94.06 239 ARG A C 1
ATOM 1863 O O . ARG A 1 239 ? 6.022 -0.051 3.709 1.00 94.06 239 ARG A O 1
ATOM 1870 N N . LEU A 1 240 ? 6.469 0.975 1.759 1.00 95.69 240 LEU A N 1
ATOM 1871 C CA . LEU A 1 240 ? 5.218 1.731 1.738 1.00 95.69 240 LEU A CA 1
ATOM 1872 C C . LEU A 1 240 ? 3.984 0.815 1.624 1.00 95.69 240 LEU A C 1
ATOM 1874 O O . LEU A 1 240 ? 2.957 1.104 2.233 1.00 95.69 240 LEU A O 1
ATOM 1878 N N . ALA A 1 241 ? 4.077 -0.296 0.885 1.00 94.62 241 ALA A N 1
ATOM 1879 C CA . ALA A 1 241 ? 3.011 -1.298 0.819 1.00 94.62 241 ALA A CA 1
ATOM 1880 C C . ALA A 1 241 ? 2.734 -1.923 2.196 1.00 94.62 241 ALA A C 1
ATOM 1882 O O . ALA A 1 241 ? 1.581 -1.994 2.625 1.00 94.62 241 ALA A O 1
ATOM 1883 N N . THR A 1 242 ? 3.793 -2.307 2.911 1.00 91.69 242 THR A N 1
ATOM 1884 C CA . THR A 1 242 ? 3.721 -2.840 4.275 1.00 91.69 242 THR A CA 1
ATOM 1885 C C . THR A 1 242 ? 3.121 -1.824 5.241 1.00 91.69 242 THR A C 1
ATOM 1887 O O . THR A 1 242 ? 2.254 -2.189 6.032 1.00 91.69 242 THR A O 1
ATOM 1890 N N . ASP A 1 243 ? 3.511 -0.551 5.158 1.00 93.38 243 ASP A N 1
ATOM 1891 C CA . ASP A 1 243 ? 2.943 0.507 6.001 1.00 93.38 243 ASP A CA 1
ATOM 1892 C C . ASP A 1 243 ? 1.431 0.664 5.775 1.00 93.38 243 ASP A C 1
ATOM 1894 O O . ASP A 1 243 ? 0.678 0.783 6.740 1.00 93.38 243 ASP A O 1
ATOM 1898 N N . CYS A 1 244 ? 0.957 0.570 4.526 1.00 95.12 244 CYS A N 1
ATOM 1899 C CA . CYS A 1 244 ? -0.478 0.588 4.221 1.00 95.12 244 CYS A CA 1
ATOM 1900 C C . CYS A 1 244 ? -1.226 -0.569 4.911 1.00 95.12 244 CYS A C 1
ATOM 1902 O O . CYS A 1 244 ? -2.264 -0.343 5.530 1.00 95.12 244 CYS A O 1
ATOM 1904 N N . VAL A 1 245 ? -0.692 -1.795 4.851 1.00 92.44 245 VAL A N 1
ATOM 1905 C CA . VAL A 1 245 ? -1.297 -2.973 5.506 1.00 92.44 245 VAL A CA 1
ATOM 1906 C C . VAL A 1 245 ? -1.281 -2.832 7.027 1.00 92.44 245 VAL A C 1
ATOM 1908 O O . VAL A 1 245 ? -2.274 -3.130 7.690 1.00 92.44 245 VAL A O 1
ATOM 1911 N N . ARG A 1 246 ? -0.174 -2.339 7.591 1.00 91.44 246 ARG A N 1
ATOM 1912 C CA . ARG A 1 246 ? -0.048 -2.110 9.034 1.00 91.44 246 ARG A CA 1
ATOM 1913 C C . ARG A 1 246 ? -1.061 -1.082 9.531 1.00 91.44 246 ARG A C 1
ATOM 1915 O O . ARG A 1 246 ? -1.709 -1.328 10.544 1.00 91.44 246 ARG A O 1
ATOM 1922 N N . VAL A 1 247 ? -1.243 0.023 8.806 1.00 94.00 247 VAL A N 1
ATOM 1923 C CA . VAL A 1 247 ? -2.272 1.020 9.131 1.00 94.00 247 VAL A CA 1
ATOM 1924 C C . VAL A 1 247 ? -3.664 0.404 9.087 1.00 94.00 247 VAL A C 1
ATOM 1926 O O . VAL A 1 247 ? -4.398 0.566 10.051 1.00 94.00 247 VAL A O 1
ATOM 1929 N N . LEU A 1 248 ? -4.016 -0.336 8.029 1.00 93.62 248 LEU A N 1
ATOM 1930 C CA . LEU A 1 248 ? -5.332 -0.983 7.920 1.00 93.62 248 LEU A CA 1
ATOM 1931 C C . LEU A 1 248 ? -5.609 -1.934 9.088 1.00 93.62 248 LEU A C 1
ATOM 1933 O O . LEU A 1 248 ? -6.710 -1.946 9.632 1.00 93.62 248 LEU A O 1
ATOM 1937 N N . ARG A 1 249 ? -4.600 -2.704 9.503 1.00 90.81 249 ARG A N 1
ATOM 1938 C CA . ARG A 1 249 ? -4.717 -3.605 10.650 1.00 90.81 249 ARG A CA 1
ATOM 1939 C C . ARG A 1 249 ? -4.938 -2.848 11.958 1.00 90.81 249 ARG A C 1
ATOM 1941 O O . ARG A 1 249 ? -5.829 -3.212 12.719 1.00 90.81 249 ARG A O 1
ATOM 1948 N N . LEU A 1 250 ? -4.131 -1.816 12.212 1.00 91.56 250 LEU A N 1
ATOM 1949 C CA . LEU A 1 250 ? -4.295 -0.976 13.398 1.00 91.56 250 LEU A CA 1
ATOM 1950 C C . LEU A 1 250 ? -5.665 -0.303 13.397 1.00 91.56 250 LEU A C 1
ATOM 1952 O O . LEU A 1 250 ? -6.312 -0.264 14.432 1.00 91.56 250 LEU A O 1
ATOM 1956 N N . GLU A 1 251 ? -6.127 0.181 12.247 1.00 92.94 251 GLU A N 1
ATOM 1957 C CA . GLU A 1 251 ? -7.431 0.825 12.115 1.00 92.94 251 GLU A CA 1
ATOM 1958 C C . GLU A 1 251 ? -8.573 -0.128 12.480 1.00 92.94 251 GLU A C 1
ATOM 1960 O O . GLU A 1 251 ? -9.405 0.212 13.314 1.00 92.94 251 GLU A O 1
ATOM 1965 N N . MET A 1 252 ? -8.546 -1.360 11.962 1.00 90.94 252 MET A N 1
ATOM 1966 C CA . MET A 1 252 ? -9.524 -2.399 12.306 1.00 90.94 252 MET A CA 1
ATOM 1967 C C . MET A 1 252 ? -9.558 -2.689 13.819 1.00 90.94 252 MET A C 1
ATOM 1969 O O . MET A 1 252 ? -10.630 -2.799 14.420 1.00 90.94 252 MET A O 1
ATOM 1973 N N . GLN A 1 253 ? -8.389 -2.799 14.460 1.00 89.62 253 GLN A N 1
ATOM 1974 C CA . GLN A 1 253 ? -8.301 -3.031 15.907 1.00 89.62 253 GLN A CA 1
ATOM 1975 C C . GLN A 1 253 ? -8.784 -1.816 16.710 1.00 89.62 253 GLN A C 1
ATOM 1977 O O . GLN A 1 253 ? -9.507 -1.971 17.694 1.00 89.62 253 GLN A O 1
ATOM 1982 N N . LEU A 1 254 ? -8.426 -0.606 16.281 1.00 91.44 254 LEU A N 1
ATOM 1983 C CA . LEU A 1 254 ? -8.838 0.635 16.930 1.00 91.44 254 LEU A CA 1
ATOM 1984 C C . LEU A 1 254 ? -10.349 0.868 16.829 1.00 91.44 254 LEU A C 1
ATOM 1986 O O . LEU A 1 254 ? -10.944 1.273 17.826 1.00 91.44 254 LEU A O 1
ATOM 1990 N N . GLU A 1 255 ? -10.978 0.587 15.685 1.00 89.94 255 GLU A N 1
ATOM 1991 C CA . GLU A 1 255 ? -12.440 0.637 15.546 1.00 89.94 255 GLU A CA 1
ATOM 1992 C C . GLU A 1 255 ? -13.124 -0.366 16.477 1.00 89.94 255 GLU A C 1
ATOM 1994 O O . GLU A 1 255 ? -14.060 -0.014 17.200 1.00 89.94 255 GLU A O 1
ATOM 1999 N N . THR A 1 256 ? -12.609 -1.597 16.536 1.00 88.12 256 THR A N 1
ATOM 2000 C CA . THR A 1 256 ? -13.127 -2.633 17.442 1.00 88.12 256 THR A CA 1
ATOM 2001 C C . THR A 1 256 ? -13.072 -2.159 18.897 1.00 88.12 256 THR A C 1
ATOM 2003 O O . THR A 1 256 ? -14.077 -2.194 19.611 1.00 88.12 256 THR A O 1
ATOM 2006 N N . ILE A 1 257 ? -11.920 -1.642 19.331 1.00 88.94 257 ILE A N 1
ATOM 2007 C CA . ILE A 1 257 ? -11.729 -1.137 20.694 1.00 88.94 257 ILE A CA 1
ATOM 2008 C C . ILE A 1 257 ? -12.608 0.087 20.962 1.00 88.94 257 ILE A C 1
ATOM 2010 O O . ILE A 1 257 ? -13.201 0.180 22.036 1.00 88.94 257 ILE A O 1
ATOM 2014 N N . TYR A 1 258 ? -12.740 1.006 20.004 1.00 89.31 258 TYR A N 1
ATOM 2015 C CA . TYR A 1 258 ? -13.608 2.177 20.120 1.00 89.31 258 TYR A CA 1
ATOM 2016 C C . TYR A 1 258 ? -15.057 1.775 20.430 1.00 89.31 258 TYR A C 1
ATOM 2018 O O . TYR A 1 258 ? -15.652 2.280 21.389 1.00 89.31 258 TYR A O 1
ATOM 2026 N N . HIS A 1 259 ? -15.603 0.806 19.694 1.00 86.88 259 HIS A N 1
ATOM 2027 C CA . HIS A 1 259 ? -16.953 0.307 19.944 1.00 86.88 259 HIS A CA 1
ATOM 2028 C C . HIS A 1 259 ? -17.058 -0.488 21.253 1.00 86.88 259 HIS A C 1
ATOM 2030 O O . HIS A 1 259 ? -18.029 -0.313 21.989 1.00 86.88 259 HIS A O 1
ATOM 2036 N N . MET A 1 260 ? -16.055 -1.295 21.616 1.00 85.50 260 MET A N 1
ATOM 2037 C CA . MET A 1 260 ? -16.027 -2.008 22.905 1.00 85.50 260 MET A CA 1
ATOM 2038 C C . MET A 1 260 ? -15.988 -1.063 24.113 1.00 85.50 260 MET A C 1
ATOM 2040 O O . MET A 1 260 ? -16.663 -1.304 25.120 1.00 85.50 260 MET A O 1
ATOM 2044 N N . GLN A 1 261 ? -15.238 0.036 24.016 1.00 85.06 26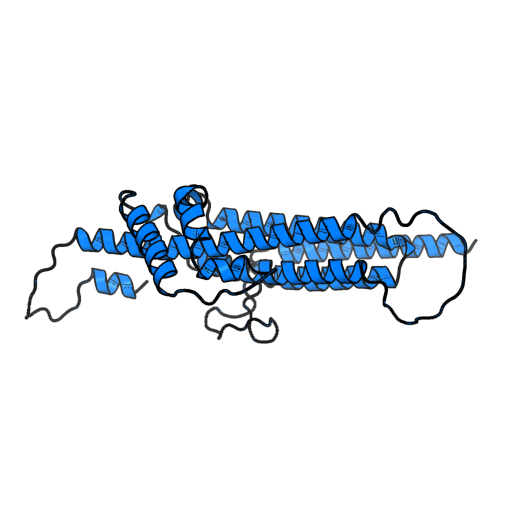1 GLN A N 1
ATOM 2045 C CA . GLN A 1 261 ? -15.202 1.077 25.044 1.00 85.06 261 GLN A CA 1
ATOM 2046 C C . GLN A 1 261 ? -16.575 1.730 25.227 1.00 85.06 261 GLN A C 1
ATOM 2048 O O . GLN A 1 261 ? -16.953 2.054 26.352 1.00 85.06 261 GLN A O 1
ATOM 2053 N N . GLU A 1 262 ? -17.323 1.922 24.142 1.00 82.69 262 GLU A N 1
ATOM 2054 C CA . GLU A 1 262 ? -18.680 2.461 24.192 1.00 82.69 262 GLU A CA 1
ATOM 2055 C C . GLU A 1 262 ? -19.675 1.452 24.779 1.00 82.69 262 GLU A C 1
ATOM 2057 O O . GLU A 1 262 ? -20.491 1.830 25.618 1.00 82.69 262 GLU A O 1
ATOM 2062 N N . MET A 1 263 ? -19.551 0.162 24.447 1.00 82.81 263 MET A N 1
ATOM 2063 C CA . MET A 1 263 ? -20.361 -0.894 25.067 1.00 82.81 263 MET A CA 1
ATOM 2064 C C . MET A 1 263 ? -20.141 -0.971 26.578 1.00 82.81 263 MET A C 1
ATOM 2066 O O . MET A 1 263 ? -21.102 -1.069 27.328 1.00 82.81 263 MET A O 1
ATOM 2070 N N . THR A 1 264 ? -18.894 -0.876 27.041 1.00 82.00 264 THR A N 1
ATOM 2071 C CA . THR A 1 264 ? -18.558 -1.005 28.472 1.00 82.00 264 THR A CA 1
ATOM 2072 C C . THR A 1 264 ? -19.120 0.144 29.320 1.00 82.00 264 THR A C 1
ATOM 2074 O O . THR A 1 264 ? -19.298 -0.000 30.528 1.00 82.00 264 THR A O 1
ATOM 2077 N N . LYS A 1 265 ? -19.414 1.297 28.707 1.00 80.75 265 LYS A N 1
ATOM 2078 C CA . LYS A 1 265 ? -20.042 2.442 29.387 1.00 80.75 265 LYS A CA 1
ATOM 2079 C C . LYS A 1 265 ? -21.562 2.317 29.497 1.00 80.75 265 LYS A C 1
ATOM 2081 O O . LYS A 1 265 ? -22.162 3.090 30.241 1.00 80.75 265 LYS A O 1
ATOM 2086 N N . ARG A 1 266 ? -22.183 1.414 28.735 1.00 81.31 266 ARG A N 1
ATOM 2087 C CA . ARG A 1 266 ? -23.637 1.233 28.701 1.00 81.31 266 ARG A CA 1
ATOM 2088 C C . ARG A 1 266 ? -24.063 0.193 29.728 1.00 81.31 266 ARG A C 1
ATOM 2090 O O . ARG A 1 266 ? -23.379 -0.802 29.951 1.00 81.31 266 ARG A O 1
ATOM 2097 N N . GLU A 1 267 ? -25.208 0.434 30.354 1.00 79.38 267 GLU A N 1
ATOM 2098 C CA . GLU A 1 267 ? -25.838 -0.522 31.259 1.00 79.38 267 GLU A CA 1
ATOM 2099 C C . GLU A 1 267 ? -26.796 -1.400 30.454 1.00 79.38 267 GLU A C 1
ATOM 2101 O O . GLU A 1 267 ? -27.830 -0.931 29.983 1.00 79.38 267 GLU A O 1
ATOM 2106 N N . TYR A 1 268 ? -26.445 -2.674 30.289 1.00 78.44 268 TYR A N 1
ATOM 2107 C CA . TYR A 1 268 ? -27.324 -3.662 29.672 1.00 78.44 268 TYR A CA 1
ATOM 2108 C C . TYR A 1 268 ? -28.162 -4.338 30.755 1.00 78.44 268 TYR A C 1
ATOM 2110 O O . TYR A 1 268 ? -27.621 -4.929 31.693 1.00 78.44 268 TYR A O 1
ATOM 2118 N N . VAL A 1 269 ? -29.483 -4.244 30.629 1.00 78.69 269 VAL A N 1
ATOM 2119 C CA . VAL A 1 269 ? -30.440 -4.925 31.506 1.00 78.69 269 VAL A CA 1
ATOM 2120 C C . VAL A 1 269 ? -31.036 -6.096 30.732 1.00 78.69 269 VAL A C 1
ATOM 2122 O O . VAL A 1 269 ? -31.459 -5.927 29.593 1.00 78.69 269 VAL A O 1
ATOM 2125 N N . GLU A 1 270 ? -31.071 -7.283 31.340 1.00 71.19 270 GLU A N 1
ATOM 2126 C CA . GLU A 1 270 ? -31.803 -8.424 30.781 1.00 71.19 270 GLU A CA 1
ATOM 2127 C C . GLU A 1 270 ? -33.309 -8.165 30.889 1.00 71.19 270 GLU A C 1
ATOM 2129 O O . GLU A 1 270 ? -33.939 -8.472 31.904 1.00 71.19 270 GLU A O 1
ATOM 2134 N N . ASP A 1 271 ? -33.881 -7.577 29.843 1.00 78.25 271 ASP A N 1
ATOM 2135 C CA . ASP A 1 271 ? -35.323 -7.454 29.675 1.00 78.25 271 ASP A CA 1
ATOM 2136 C C . ASP A 1 271 ? -35.822 -8.582 28.759 1.00 78.25 271 ASP A C 1
ATOM 2138 O O . ASP A 1 271 ? -35.537 -8.606 27.562 1.00 78.25 271 ASP A O 1
ATOM 2142 N N . GLN A 1 272 ? -36.533 -9.555 29.338 1.00 74.12 272 GLN A N 1
ATOM 2143 C CA . GLN A 1 272 ? -37.090 -10.688 28.586 1.00 74.12 272 GLN A CA 1
ATOM 2144 C C . GLN A 1 272 ? -38.262 -10.279 27.681 1.00 74.12 272 GLN A C 1
ATOM 2146 O O . GLN A 1 272 ? -38.633 -11.064 26.807 1.00 74.12 272 GLN A O 1
ATOM 2151 N N . ASP A 1 273 ? -38.814 -9.076 27.871 1.00 80.56 273 ASP A N 1
ATOM 2152 C CA . ASP A 1 273 ? -39.924 -8.531 27.088 1.00 80.56 273 ASP A CA 1
ATOM 2153 C C . ASP A 1 273 ? -39.448 -7.557 25.986 1.00 80.56 273 ASP A C 1
ATOM 2155 O O . ASP A 1 273 ? -40.274 -6.977 25.278 1.00 80.56 273 ASP A O 1
ATOM 2159 N N . ALA A 1 274 ? -38.133 -7.371 25.807 1.00 77.81 274 ALA A N 1
ATOM 2160 C CA . ALA A 1 274 ? -37.591 -6.525 24.746 1.00 77.81 274 ALA A CA 1
ATOM 2161 C C . ALA A 1 274 ? -37.876 -7.125 23.352 1.00 77.81 274 ALA A C 1
ATOM 2163 O O . ALA A 1 274 ? -37.307 -8.149 22.971 1.00 77.81 274 ALA A O 1
ATOM 2164 N N . GLU A 1 275 ? -38.758 -6.477 22.582 1.00 78.75 275 GLU A N 1
ATOM 2165 C CA . GLU A 1 275 ? -39.091 -6.878 21.204 1.00 78.75 275 GLU A CA 1
ATOM 2166 C C . GLU A 1 275 ? -38.054 -6.399 20.169 1.00 78.75 275 GLU A C 1
ATOM 2168 O O . GLU A 1 275 ? -37.855 -7.073 19.156 1.00 78.75 275 GLU A O 1
ATOM 2173 N N . ASP A 1 276 ? -37.370 -5.279 20.432 1.00 80.06 276 ASP A N 1
ATOM 2174 C CA . ASP A 1 276 ? -36.430 -4.640 19.505 1.00 80.06 276 ASP A CA 1
ATOM 2175 C C . ASP A 1 276 ? -34.964 -4.761 19.978 1.00 80.06 276 ASP A C 1
ATOM 2177 O O . ASP A 1 276 ? -34.692 -4.689 21.181 1.00 80.06 276 ASP A O 1
ATOM 2181 N N . PRO A 1 277 ? -33.994 -4.933 19.055 1.00 79.44 277 PRO A N 1
ATOM 2182 C CA . PRO A 1 277 ? -32.575 -4.930 19.399 1.00 79.44 277 PRO A CA 1
ATOM 2183 C C . PRO A 1 277 ? -32.102 -3.532 19.823 1.00 79.44 277 PRO A C 1
ATOM 2185 O O . PRO A 1 277 ? -32.626 -2.523 19.364 1.00 79.44 277 PRO A O 1
ATOM 2188 N N . ASP A 1 278 ? -31.068 -3.476 20.667 1.00 82.44 278 ASP A N 1
ATOM 2189 C CA . ASP A 1 278 ? -30.499 -2.217 21.161 1.00 82.44 278 ASP A CA 1
ATOM 2190 C C . ASP A 1 278 ? -30.022 -1.304 20.011 1.00 82.44 278 ASP A C 1
ATOM 2192 O O . ASP A 1 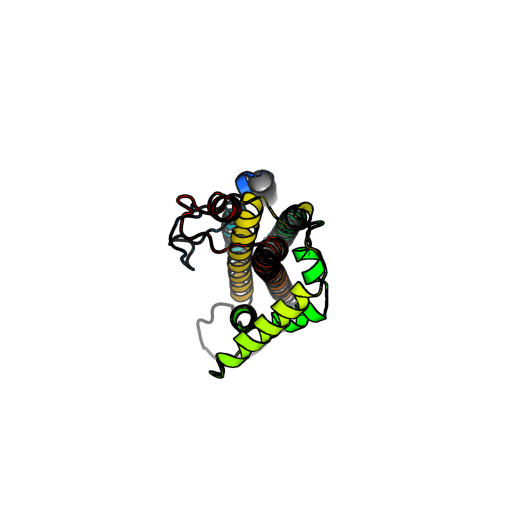278 ? -29.298 -1.742 19.109 1.00 82.44 278 ASP A O 1
ATOM 2196 N N . ASP A 1 279 ? -30.392 -0.019 20.071 1.00 84.19 279 ASP A N 1
ATOM 2197 C CA . ASP A 1 279 ? -30.082 0.993 19.050 1.00 84.19 279 ASP A CA 1
ATOM 2198 C C . ASP A 1 279 ? -28.577 1.099 18.742 1.00 84.19 279 ASP A C 1
ATOM 2200 O O . ASP A 1 279 ? -28.189 1.399 17.609 1.00 84.19 279 ASP A O 1
ATOM 2204 N N . PHE A 1 280 ? -27.704 0.834 19.720 1.00 83.62 280 PHE A N 1
ATOM 2205 C CA . PHE A 1 280 ? -26.258 0.774 19.508 1.00 83.62 280 PHE A CA 1
ATOM 2206 C C . PHE A 1 280 ? -25.867 -0.356 18.571 1.00 83.62 280 PHE A C 1
ATOM 2208 O O . PHE A 1 280 ? -25.074 -0.160 17.652 1.00 83.62 280 PHE A O 1
ATOM 2215 N N . ILE A 1 281 ? -26.415 -1.541 18.822 1.00 83.06 281 ILE A N 1
ATOM 2216 C CA . ILE A 1 281 ? -26.104 -2.757 18.080 1.00 83.06 281 ILE A CA 1
ATOM 2217 C C . ILE A 1 281 ? -26.623 -2.617 16.651 1.00 83.06 281 ILE A C 1
ATOM 2219 O O . ILE A 1 281 ? -25.928 -2.985 15.702 1.00 83.06 281 ILE A O 1
ATOM 2223 N N . ILE A 1 282 ? -27.791 -1.987 16.483 1.00 84.25 282 ILE A N 1
ATOM 2224 C CA . ILE A 1 282 ? -28.275 -1.570 15.166 1.00 84.25 282 ILE A CA 1
ATOM 2225 C C . ILE A 1 282 ? -27.254 -0.621 14.526 1.00 84.25 282 ILE A C 1
ATOM 2227 O O . ILE A 1 282 ? -26.770 -0.911 13.435 1.00 84.25 282 ILE A O 1
ATOM 2231 N N . SER A 1 283 ? -26.842 0.446 15.223 1.00 82.38 283 SER A N 1
ATOM 2232 C CA . SER A 1 283 ? -25.900 1.439 14.682 1.00 82.38 283 SER A CA 1
ATOM 2233 C C . SER A 1 283 ? -24.546 0.855 14.257 1.00 82.38 283 SER A C 1
ATOM 2235 O O . SER A 1 283 ? -23.946 1.357 13.309 1.00 82.38 283 SER A O 1
ATOM 2237 N N . LEU A 1 284 ? -24.100 -0.228 14.905 1.00 78.75 284 LEU A N 1
ATOM 2238 C CA . LEU A 1 284 ? -22.860 -0.946 14.598 1.00 78.75 284 LEU A CA 1
ATOM 2239 C C . LEU A 1 284 ? -22.934 -1.719 13.272 1.00 78.75 284 LEU A C 1
ATOM 2241 O O . LEU A 1 284 ? -21.918 -1.946 12.626 1.00 78.75 284 LEU A O 1
ATOM 2245 N N . THR A 1 285 ? -24.134 -2.147 12.877 1.00 75.06 285 THR A N 1
ATOM 2246 C CA . THR A 1 285 ? -24.360 -2.981 11.682 1.00 75.06 285 THR A CA 1
ATOM 2247 C C . THR A 1 285 ? -24.905 -2.199 10.489 1.00 75.06 285 THR A C 1
ATOM 2249 O O . THR A 1 285 ? -24.991 -2.742 9.389 1.00 75.06 285 THR A O 1
ATOM 2252 N N . THR A 1 286 ? -25.276 -0.932 10.694 1.00 70.06 286 THR A N 1
ATOM 2253 C CA . THR A 1 286 ? -25.841 -0.048 9.663 1.00 70.06 286 THR A CA 1
ATOM 2254 C C . THR A 1 286 ? -24.849 0.959 9.071 1.00 70.06 286 THR A C 1
ATOM 2256 O O . THR A 1 286 ? -25.287 1.812 8.297 1.00 70.06 286 THR A O 1
ATOM 2259 N N . GLN A 1 287 ? -23.568 0.907 9.457 1.00 55.38 287 GLN A N 1
ATOM 2260 C CA . GLN A 1 287 ? -22.509 1.742 8.869 1.00 55.38 287 GLN A CA 1
ATOM 2261 C C . GLN A 1 287 ? -22.117 1.265 7.470 1.00 55.38 287 GLN A C 1
ATOM 2263 O O . GLN A 1 287 ? -22.010 0.034 7.267 1.00 55.38 287 GLN A O 1
#

Foldseek 3Di:
DPPVVVVVVVVVVCVVCVVVVVVVLCVCLVDPQQLAFPADPPDDDDLDPVRGHRAGNSLVVLLVVLVVLQVCCVVCVVCNLVSLVVNLVSLVVVLVSLVVLLCVQQPLAPLVVLCPDPVSVVLVCQAVVCVVLPDPDDDDDPDDPVSNVVSVVVNLVVLLVPPADDPVNARPDVSSLSSLLNLLSSLLVSLVSLLVSLVVLVDDPDDDDDDDDDDDDDDPDSSPVSSVSSNVSSVSSSVSSVSSVSSSVVNVSNVVSNLVVVVVPDDDDPDPPDPDDDPSVVVVVVD

Organism: Triticum aestivum (NCBI:txid4565)

InterPro domains:
  IPR039682 Exocyst complex component Sec8/EXOC4 [PTHR14146] (30-287)